Protein AF-A0A0J7NVR9-F1 (afdb_monomer_lite)

Secondary structure (DSSP, 8-state):
---------------SSSSSS-----PPPPPHHHHHHHHHHTTT-HHHHHHHHHHHHHHHHHTS-HHHHHHHHHHHHHHHT----PPPPP-------------------------------HHHHHHHHHHHHHHHHHHHHT-SSHHHHHHHHHHHHHHHHHHHHHT-HHHHHHHHHHHHHHHHHHHHHHHS--

Structure (mmCIF, N/CA/C/O backbone):
data_AF-A0A0J7NVR9-F1
#
_entry.id   AF-A0A0J7NVR9-F1
#
loop_
_atom_site.group_PDB
_atom_site.id
_atom_site.type_symbol
_atom_site.label_atom_id
_atom_site.label_alt_id
_atom_site.label_comp_id
_atom_site.label_asym_id
_atom_site.label_entity_id
_atom_site.label_seq_id
_atom_site.pdbx_PDB_ins_code
_atom_site.Cartn_x
_atom_site.Cartn_y
_atom_site.Cartn_z
_atom_site.occupancy
_atom_site.B_iso_or_equiv
_atom_site.auth_seq_id
_atom_site.auth_comp_id
_atom_site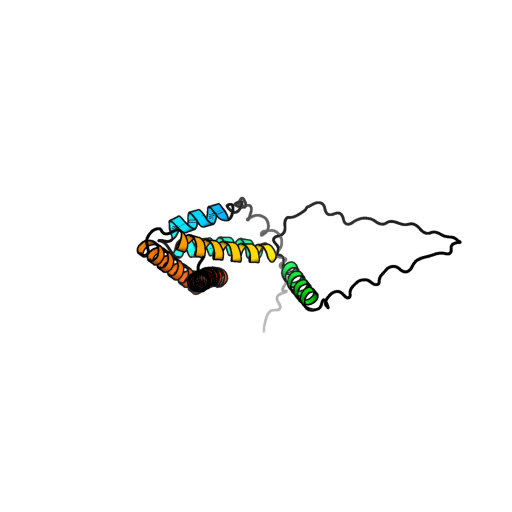.auth_asym_id
_atom_site.auth_atom_id
_atom_site.pdbx_PDB_model_num
ATOM 1 N N . MET A 1 1 ? 19.606 -58.917 -38.349 1.00 37.97 1 MET A N 1
ATOM 2 C CA . MET A 1 1 ? 20.200 -57.601 -38.011 1.00 37.97 1 MET A CA 1
ATOM 3 C C . MET A 1 1 ? 19.370 -56.503 -38.665 1.00 37.97 1 MET A C 1
ATOM 5 O O . MET A 1 1 ? 18.653 -56.785 -39.610 1.00 37.97 1 MET A O 1
ATOM 9 N N . LYS A 1 2 ? 19.382 -55.332 -38.028 1.00 40.28 2 LYS A N 1
ATOM 10 C CA . LYS A 1 2 ? 18.368 -54.266 -37.978 1.00 40.28 2 LYS A CA 1
ATOM 11 C C . LYS A 1 2 ? 18.001 -53.587 -39.319 1.00 40.28 2 LYS A C 1
ATOM 13 O O . LYS A 1 2 ? 18.816 -53.604 -40.235 1.00 40.28 2 LYS A O 1
ATOM 18 N N . PRO A 1 3 ? 16.810 -52.954 -39.390 1.00 42.56 3 PRO A N 1
ATOM 19 C CA . PRO A 1 3 ? 16.319 -52.211 -40.550 1.00 42.56 3 PRO A CA 1
ATOM 20 C C . PRO A 1 3 ? 16.920 -50.797 -40.623 1.00 42.56 3 PRO A C 1
ATOM 22 O O . PRO A 1 3 ? 17.144 -50.165 -39.590 1.00 42.56 3 PRO A O 1
ATOM 25 N N . SER A 1 4 ? 17.116 -50.273 -41.832 1.00 39.25 4 SER A N 1
ATOM 26 C CA . SER A 1 4 ? 17.457 -48.863 -42.068 1.00 39.25 4 SER A CA 1
ATOM 27 C C . SER A 1 4 ? 16.228 -48.148 -42.619 1.00 39.25 4 SER A C 1
ATOM 29 O O . SER A 1 4 ? 15.981 -48.132 -43.820 1.00 39.25 4 SER A O 1
ATOM 31 N N . ASN A 1 5 ? 15.425 -47.625 -41.695 1.00 37.19 5 ASN A N 1
ATOM 32 C CA . ASN A 1 5 ? 14.274 -46.779 -41.976 1.00 37.19 5 ASN A CA 1
ATOM 33 C C . ASN A 1 5 ? 14.773 -45.352 -42.264 1.00 37.19 5 ASN A C 1
ATOM 35 O O . ASN A 1 5 ? 15.622 -44.831 -41.538 1.00 37.19 5 ASN A O 1
ATOM 39 N N . VAL A 1 6 ? 14.281 -44.748 -43.343 1.00 44.75 6 VAL A N 1
ATOM 40 C CA . VAL A 1 6 ? 14.594 -43.375 -43.752 1.00 44.75 6 VAL A CA 1
ATOM 41 C C . VAL A 1 6 ? 13.832 -42.426 -42.828 1.00 44.75 6 VAL A C 1
ATOM 43 O O . VAL A 1 6 ? 12.621 -42.273 -42.949 1.00 44.75 6 VAL A O 1
ATOM 46 N N . THR A 1 7 ? 14.531 -41.800 -41.882 1.00 41.88 7 THR A N 1
ATOM 47 C CA . THR A 1 7 ? 13.944 -40.780 -41.004 1.00 41.88 7 THR A CA 1
ATOM 48 C C . THR A 1 7 ? 14.006 -39.415 -41.683 1.00 41.88 7 THR A C 1
ATOM 50 O O . THR A 1 7 ? 15.038 -38.742 -41.661 1.00 41.88 7 THR A O 1
ATOM 53 N N . SER A 1 8 ? 12.882 -38.991 -42.260 1.00 38.75 8 SER A N 1
ATOM 54 C CA . SER A 1 8 ? 12.606 -37.587 -42.571 1.00 38.75 8 SER A CA 1
ATOM 55 C C . SER A 1 8 ? 12.684 -36.760 -41.284 1.00 38.75 8 SER A C 1
ATOM 57 O O . SER A 1 8 ? 11.946 -37.007 -40.333 1.00 38.75 8 SER A O 1
ATOM 59 N N . ARG A 1 9 ? 13.595 -35.785 -41.229 1.00 40.00 9 ARG A N 1
ATOM 60 C CA . ARG A 1 9 ? 13.614 -34.763 -40.175 1.00 40.00 9 ARG A CA 1
ATOM 61 C C . ARG A 1 9 ? 12.565 -33.704 -40.513 1.00 40.00 9 ARG A C 1
ATOM 63 O O . ARG A 1 9 ? 12.849 -32.791 -41.281 1.00 40.00 9 ARG A O 1
ATOM 70 N N . GLU A 1 10 ? 11.369 -33.823 -39.944 1.00 40.44 10 GLU A N 1
ATOM 71 C CA . GLU A 1 10 ? 10.447 -32.688 -39.845 1.00 40.44 10 GLU A CA 1
ATOM 72 C C . GLU A 1 10 ? 11.019 -31.674 -38.848 1.00 40.44 10 GLU A C 1
ATOM 74 O O . GLU A 1 10 ? 11.131 -31.927 -37.647 1.00 40.44 10 GLU A O 1
ATOM 79 N N . LEU A 1 11 ? 11.425 -30.518 -39.371 1.00 38.00 11 LEU A N 1
ATOM 80 C CA . LEU A 1 11 ? 11.745 -29.335 -38.587 1.00 38.00 11 LEU A CA 1
ATOM 81 C C . LEU A 1 11 ? 10.431 -28.752 -38.055 1.00 38.00 11 LEU A C 1
ATOM 83 O O . LEU A 1 11 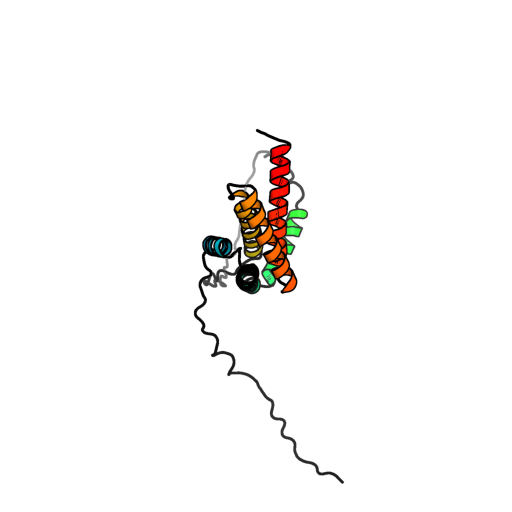? 9.703 -28.076 -38.779 1.00 38.00 11 LEU A O 1
ATOM 87 N N . TYR A 1 12 ? 10.125 -29.015 -36.785 1.00 28.03 12 TYR A N 1
ATOM 88 C CA . TYR A 1 12 ? 9.058 -28.311 -36.081 1.00 28.03 12 TYR A CA 1
ATOM 89 C C . TYR A 1 12 ? 9.421 -26.828 -35.959 1.00 28.03 12 TYR A C 1
ATOM 91 O O . TYR A 1 12 ? 10.342 -26.452 -35.236 1.00 28.03 12 TYR A O 1
ATOM 99 N N . HIS A 1 13 ? 8.666 -25.990 -36.663 1.00 38.75 13 HIS A N 1
ATOM 100 C CA . HIS A 1 13 ? 8.684 -24.539 -36.544 1.00 38.75 13 HIS A CA 1
ATOM 101 C C . HIS A 1 13 ? 7.458 -24.135 -35.705 1.00 38.75 13 HIS A C 1
ATOM 103 O O . HIS A 1 13 ? 6.341 -24.146 -36.226 1.00 38.75 13 HIS A O 1
ATOM 109 N N . PRO A 1 14 ? 7.584 -23.807 -34.407 1.00 34.75 14 PRO A N 1
ATOM 110 C CA . PRO A 1 14 ? 6.431 -23.383 -33.631 1.00 34.75 14 PRO A CA 1
ATOM 111 C C . PRO A 1 14 ? 6.246 -21.878 -33.829 1.00 34.75 14 PRO A C 1
ATOM 113 O O . PRO A 1 14 ? 6.792 -21.065 -33.093 1.00 34.75 14 PRO A O 1
ATOM 116 N N . SER A 1 15 ? 5.488 -21.480 -34.847 1.00 40.31 15 SER A N 1
ATOM 117 C CA . SER A 1 15 ? 4.975 -20.113 -34.917 1.00 40.31 15 SER A CA 1
ATOM 118 C C . SER A 1 15 ? 3.627 -20.096 -35.611 1.00 40.31 15 SER A C 1
ATOM 120 O O . SER A 1 15 ? 3.543 -20.398 -36.797 1.00 40.31 15 SER A O 1
ATOM 122 N N . SER A 1 16 ? 2.580 -19.789 -34.836 1.00 40.19 16 SER A N 1
ATOM 123 C CA . SER A 1 16 ? 1.457 -18.910 -35.231 1.00 40.19 16 SER A CA 1
ATOM 124 C C . SER A 1 16 ? 0.249 -18.988 -34.285 1.00 40.19 16 SER A C 1
ATOM 126 O O . SER A 1 16 ? -0.630 -18.146 -34.388 1.00 40.19 16 SER A O 1
ATOM 128 N N . LYS A 1 17 ? 0.180 -19.928 -33.328 1.00 36.28 17 LYS A N 1
ATOM 129 C CA . LYS A 1 17 ? -1.031 -20.089 -32.488 1.00 36.28 17 LYS A CA 1
ATOM 130 C C . LYS A 1 17 ? -1.039 -19.373 -31.128 1.00 36.28 17 LYS A C 1
ATOM 132 O O . LYS A 1 17 ? -2.076 -19.353 -30.484 1.00 36.28 17 LYS A O 1
ATOM 137 N N . PHE A 1 18 ? 0.059 -18.746 -30.700 1.00 35.62 18 PHE A N 1
ATOM 138 C CA . PHE A 1 18 ? 0.133 -18.088 -29.380 1.00 35.62 18 PHE A CA 1
ATOM 139 C C . PHE A 1 18 ? -0.159 -16.579 -29.382 1.00 35.62 18 PHE A C 1
ATOM 141 O O . PHE A 1 18 ? -0.086 -15.951 -28.334 1.00 35.62 18 PHE A O 1
ATOM 148 N N . LYS A 1 19 ? -0.489 -15.972 -30.530 1.00 38.59 19 LYS A N 1
ATOM 149 C CA . LYS A 1 19 ? -0.736 -14.518 -30.613 1.00 38.59 19 LYS A CA 1
ATOM 150 C C . LYS A 1 19 ? -2.208 -14.106 -30.510 1.00 38.59 19 LYS A C 1
ATOM 152 O O . LYS A 1 19 ? -2.487 -12.914 -30.523 1.00 38.59 19 LYS A O 1
ATOM 157 N N . GLU A 1 20 ? -3.141 -15.051 -30.396 1.00 38.41 20 GLU A N 1
ATOM 158 C CA . GLU A 1 20 ? -4.578 -14.758 -30.527 1.00 38.41 20 GLU A CA 1
ATOM 159 C C . GLU A 1 20 ? -5.421 -15.182 -29.316 1.00 38.41 20 GLU A C 1
ATOM 161 O O . GLU A 1 20 ? -6.586 -15.516 -29.466 1.00 38.41 20 GLU A O 1
ATOM 166 N N . LEU A 1 21 ? -4.870 -15.179 -28.100 1.00 42.75 21 LEU A N 1
ATOM 167 C CA . LEU A 1 21 ? -5.651 -15.443 -26.882 1.00 42.75 21 LEU A CA 1
ATOM 168 C C . LEU A 1 21 ? -5.124 -14.636 -25.686 1.00 42.75 21 LEU A C 1
ATOM 170 O O . LEU A 1 21 ? -4.796 -15.196 -24.657 1.00 42.75 21 LEU A O 1
ATOM 174 N N . GLU A 1 22 ? -5.042 -13.312 -25.809 1.00 46.34 22 GLU A N 1
ATOM 175 C CA . GLU A 1 22 ? -4.900 -12.425 -24.640 1.00 46.34 22 GLU A CA 1
ATOM 176 C C . GLU A 1 22 ? -5.374 -11.008 -25.002 1.00 46.34 22 GLU A C 1
ATOM 178 O O . GLU A 1 22 ? -4.621 -10.039 -25.003 1.00 46.34 22 GLU A O 1
ATOM 183 N N . LYS A 1 23 ? -6.647 -10.869 -25.388 1.00 42.56 23 LYS A N 1
ATOM 184 C CA . LYS A 1 23 ? -7.296 -9.553 -25.484 1.00 42.56 23 LYS A CA 1
ATOM 185 C C . LYS A 1 23 ? -8.321 -9.420 -24.364 1.00 42.56 23 LYS A C 1
ATOM 187 O O . LYS A 1 23 ? -9.513 -9.249 -24.601 1.00 42.56 23 LYS A O 1
ATOM 192 N N . ARG A 1 24 ? -7.846 -9.559 -23.123 1.00 34.16 24 ARG A N 1
ATOM 193 C CA . ARG A 1 24 ? -8.598 -9.117 -21.947 1.00 34.16 24 ARG A CA 1
ATOM 194 C C . ARG A 1 24 ? -8.545 -7.578 -21.952 1.00 34.16 24 ARG A C 1
ATOM 196 O O . ARG A 1 24 ? -7.465 -7.037 -22.198 1.00 34.16 24 ARG A O 1
ATOM 203 N N . PRO A 1 25 ? -9.663 -6.855 -21.757 1.00 38.50 25 PRO A N 1
ATOM 204 C CA . PRO A 1 25 ? -9.612 -5.413 -21.537 1.00 38.50 25 PRO A CA 1
ATOM 205 C C . PRO A 1 25 ? -8.613 -5.154 -20.414 1.00 38.50 25 PRO A C 1
ATOM 207 O O . PRO A 1 25 ? -8.772 -5.721 -19.337 1.00 38.50 25 PRO A O 1
ATOM 210 N N . GLN A 1 26 ? -7.560 -4.383 -20.692 1.00 37.75 26 GLN A N 1
ATOM 211 C CA . GLN A 1 26 ? -6.639 -3.911 -19.663 1.00 37.75 26 GLN A CA 1
ATOM 212 C C . GLN A 1 26 ? -7.493 -3.161 -18.637 1.00 37.75 26 GLN A C 1
ATOM 214 O O . GLN A 1 26 ? -8.084 -2.139 -19.006 1.00 37.75 26 GLN A O 1
ATOM 219 N N . PRO A 1 27 ? -7.641 -3.668 -17.398 1.00 40.66 27 PRO A N 1
ATOM 220 C CA . PRO A 1 27 ? -8.228 -2.874 -16.338 1.00 40.66 27 PRO A CA 1
ATOM 221 C C . PRO A 1 27 ? -7.335 -1.646 -16.244 1.00 40.66 27 PRO A C 1
ATOM 223 O O . PRO A 1 27 ? -6.131 -1.781 -16.031 1.00 40.66 27 PRO A O 1
ATOM 226 N N . GLN A 1 28 ? -7.887 -0.458 -16.487 1.00 40.97 28 GLN A N 1
ATOM 227 C CA . GLN A 1 28 ? -7.171 0.733 -16.066 1.00 40.97 28 GLN A CA 1
ATOM 228 C C . GLN A 1 28 ? -6.945 0.548 -14.567 1.00 40.97 28 GLN A C 1
ATOM 230 O O . GLN A 1 28 ? -7.931 0.289 -13.867 1.00 40.97 28 GLN A O 1
ATOM 235 N N . PRO A 1 29 ? -5.689 0.566 -14.091 1.00 48.59 29 PRO A N 1
ATOM 236 C CA . PRO A 1 29 ? -5.444 0.413 -12.674 1.00 48.59 29 PRO A CA 1
ATOM 237 C C . PRO A 1 29 ? -6.280 1.484 -11.964 1.00 48.59 29 PRO A C 1
ATOM 239 O O . PRO A 1 29 ? -6.302 2.632 -12.436 1.00 48.59 29 PRO A O 1
ATOM 242 N N . PRO A 1 30 ? -7.035 1.125 -10.909 1.00 48.28 30 PRO A N 1
ATOM 243 C CA . PRO A 1 30 ? -7.704 2.122 -10.088 1.00 48.28 30 PRO A CA 1
ATOM 244 C C . PRO A 1 30 ? -6.689 3.206 -9.730 1.00 48.28 30 PRO A C 1
ATOM 246 O O . PRO A 1 30 ? -5.493 2.926 -9.593 1.00 48.28 30 PRO A O 1
ATOM 249 N N . ARG A 1 31 ? -7.140 4.462 -9.630 1.00 62.59 31 ARG A N 1
ATOM 250 C CA . ARG A 1 31 ? -6.246 5.520 -9.144 1.00 62.59 31 ARG A CA 1
ATOM 251 C C . ARG A 1 31 ? -5.686 5.023 -7.816 1.00 62.59 31 ARG A C 1
ATOM 253 O O . ARG A 1 31 ? -6.462 4.584 -6.976 1.00 62.59 31 ARG A O 1
ATOM 260 N N . SER A 1 32 ? -4.373 5.060 -7.650 1.00 74.75 32 SER A N 1
ATOM 261 C CA . SER A 1 32 ? -3.679 4.424 -6.524 1.00 74.75 32 SER A CA 1
ATOM 262 C C . SER A 1 32 ? -4.269 4.793 -5.151 1.00 74.75 32 SER A C 1
ATOM 264 O O . SER A 1 32 ? -4.376 3.947 -4.269 1.00 74.75 32 SER A O 1
ATOM 266 N N . SER A 1 33 ? -4.791 6.015 -5.007 1.00 82.88 33 SER A N 1
ATOM 267 C CA . SER A 1 33 ? -5.554 6.456 -3.830 1.00 82.88 33 SER A CA 1
ATOM 268 C C . SER A 1 33 ? -6.851 5.667 -3.574 1.00 82.88 33 SER A C 1
ATOM 270 O O . SER A 1 33 ? -7.140 5.332 -2.432 1.00 82.88 33 SER A O 1
ATOM 272 N N . GLU A 1 34 ? -7.643 5.372 -4.607 1.00 90.00 34 GLU A N 1
ATOM 273 C CA . GLU A 1 34 ? -8.910 4.626 -4.493 1.00 90.00 34 GLU A CA 1
ATOM 274 C C . GLU A 1 34 ? -8.651 3.164 -4.105 1.00 90.00 34 GLU A C 1
ATOM 276 O O . GLU A 1 34 ? -9.322 2.616 -3.232 1.00 90.00 34 GLU A O 1
ATOM 281 N N . GLU A 1 35 ? -7.610 2.561 -4.687 1.00 94.38 35 GLU A N 1
ATOM 282 C CA . GLU A 1 35 ? -7.145 1.222 -4.318 1.00 94.38 35 GLU A CA 1
ATOM 283 C C . GLU A 1 35 ? -6.824 1.139 -2.817 1.00 94.38 35 GLU A C 1
ATOM 285 O O . GLU A 1 35 ? -7.308 0.245 -2.125 1.00 94.38 35 GLU A O 1
ATOM 290 N N . LEU A 1 36 ? -6.038 2.085 -2.295 1.00 95.19 36 LEU A N 1
ATOM 291 C CA . LEU A 1 36 ? -5.600 2.090 -0.896 1.00 95.19 36 LEU A CA 1
ATOM 292 C C . LEU A 1 36 ? -6.753 2.342 0.088 1.00 95.19 36 LEU A C 1
ATOM 294 O O . LEU A 1 36 ? -6.766 1.785 1.191 1.00 95.19 36 LEU A O 1
ATOM 298 N N . GLU A 1 37 ? -7.752 3.135 -0.303 1.00 94.81 37 GLU A N 1
ATOM 299 C CA . GLU A 1 37 ? -8.991 3.289 0.466 1.00 94.81 37 GLU A CA 1
ATOM 300 C C . GLU A 1 37 ? -9.786 1.980 0.536 1.00 94.81 37 GLU A C 1
ATOM 302 O O . GLU A 1 37 ? -10.309 1.621 1.596 1.00 94.81 37 GLU A O 1
ATOM 307 N N . ASP A 1 38 ? -9.860 1.237 -0.566 1.00 95.69 38 ASP A N 1
ATOM 308 C CA . ASP A 1 38 ? -10.518 -0.067 -0.597 1.00 95.69 38 ASP A CA 1
ATOM 309 C C . ASP A 1 38 ? -9.757 -1.118 0.216 1.00 95.69 38 ASP A C 1
ATOM 311 O O . ASP A 1 38 ? -10.375 -1.886 0.958 1.00 95.69 38 ASP A O 1
ATOM 315 N N . LEU A 1 39 ? -8.423 -1.109 0.167 1.00 96.75 39 LEU A N 1
ATOM 316 C CA . LEU A 1 39 ? -7.591 -1.964 1.015 1.00 96.75 39 LEU A CA 1
ATOM 317 C C . LEU A 1 39 ? -7.792 -1.659 2.501 1.00 96.75 39 LEU A C 1
ATOM 319 O O . LEU A 1 39 ? -7.849 -2.587 3.309 1.00 96.75 39 LEU A O 1
ATOM 323 N N . HIS A 1 40 ? -7.975 -0.387 2.869 1.00 96.56 40 HIS A N 1
ATOM 324 C CA . HIS A 1 40 ? -8.241 -0.003 4.256 1.00 96.56 40 HIS A CA 1
ATOM 325 C C . HIS A 1 40 ? -9.528 -0.651 4.793 1.00 96.56 40 HIS A C 1
ATOM 327 O O . HIS A 1 40 ? -9.548 -1.174 5.907 1.00 96.56 40 HIS A O 1
ATOM 333 N N . LYS A 1 41 ? -10.586 -0.701 3.973 1.00 96.12 41 LYS A N 1
ATOM 334 C CA . LYS A 1 41 ? -11.865 -1.355 4.323 1.00 96.12 41 LYS A CA 1
ATOM 335 C C . LYS A 1 41 ? -11.715 -2.871 4.507 1.00 96.12 41 LYS A C 1
ATOM 337 O O . LYS A 1 41 ? -12.521 -3.491 5.198 1.00 96.12 41 LYS A O 1
ATOM 342 N N . LEU A 1 42 ? -10.689 -3.466 3.899 1.00 97.12 42 LEU A N 1
ATOM 343 C CA . LEU A 1 42 ? -10.426 -4.904 3.895 1.00 97.12 42 LEU A CA 1
ATOM 344 C C . LEU A 1 42 ? -9.380 -5.345 4.925 1.00 97.12 42 LEU A C 1
ATOM 346 O O . LEU A 1 42 ? -9.083 -6.532 4.985 1.00 97.12 42 LEU A O 1
ATOM 350 N N . LEU A 1 43 ? -8.858 -4.455 5.779 1.00 96.25 43 LEU A N 1
ATOM 351 C CA . LEU A 1 43 ? -7.796 -4.787 6.746 1.00 96.25 43 LEU A CA 1
ATOM 352 C C . LEU A 1 43 ? -8.126 -5.967 7.678 1.00 96.25 43 LEU A C 1
ATOM 354 O O . LEU A 1 43 ? -7.221 -6.638 8.174 1.00 96.25 43 LEU A O 1
ATOM 358 N N . HIS A 1 44 ? -9.407 -6.268 7.892 1.00 94.81 44 HIS A N 1
ATOM 359 C CA . HIS A 1 44 ? -9.829 -7.445 8.652 1.00 94.81 44 HIS A CA 1
ATOM 360 C C . HIS A 1 44 ? -9.544 -8.788 7.945 1.00 94.81 44 HIS A C 1
ATOM 362 O O . HIS A 1 44 ? -9.531 -9.819 8.620 1.00 94.81 44 HIS A O 1
ATOM 368 N N . PHE A 1 45 ? -9.265 -8.771 6.637 1.00 97.81 45 PHE A N 1
ATOM 369 C CA . PHE A 1 45 ? -8.935 -9.911 5.776 1.00 97.81 45 PHE A CA 1
ATOM 370 C C . PHE A 1 45 ? -7.505 -9.765 5.224 1.00 97.81 45 PHE A C 1
ATOM 372 O O . PHE A 1 45 ? -7.316 -9.323 4.087 1.00 97.81 45 PHE A O 1
ATOM 379 N N . PRO A 1 46 ? -6.473 -10.093 6.022 1.00 96.12 46 PRO A N 1
ATOM 380 C CA . PRO A 1 46 ? -5.090 -9.809 5.655 1.00 96.12 46 PRO A CA 1
ATOM 381 C C . PRO A 1 46 ? -4.641 -10.516 4.370 1.00 96.12 46 PRO A C 1
ATOM 383 O O . PRO A 1 46 ? -3.830 -9.963 3.629 1.00 96.12 46 PRO A O 1
ATOM 386 N N . GLU A 1 47 ? -5.193 -11.693 4.074 1.00 97.94 47 GLU A N 1
ATOM 387 C CA . GLU A 1 47 ? -4.911 -12.448 2.854 1.00 97.94 47 GLU A CA 1
ATOM 388 C C . GLU A 1 47 ? -5.399 -11.729 1.591 1.00 97.94 47 GLU A C 1
ATOM 390 O O . GLU A 1 47 ? -4.676 -11.687 0.599 1.00 97.94 47 GLU A O 1
ATOM 395 N N . GLU A 1 48 ? -6.586 -11.117 1.634 1.00 98.06 48 GLU A N 1
ATOM 396 C CA . GLU A 1 48 ? -7.142 -10.369 0.498 1.00 98.06 48 GLU A CA 1
ATOM 397 C C . GLU A 1 48 ? -6.357 -9.074 0.255 1.00 98.06 48 GLU A C 1
ATOM 399 O O . GLU A 1 48 ? -6.039 -8.741 -0.886 1.00 98.06 48 GLU A O 1
ATOM 404 N N . VAL A 1 49 ? -5.986 -8.363 1.326 1.00 98.19 49 VAL A N 1
ATOM 405 C CA . VAL A 1 49 ? -5.164 -7.147 1.215 1.00 98.19 49 VAL A CA 1
ATOM 406 C C . VAL A 1 49 ? -3.794 -7.480 0.620 1.00 98.19 49 VAL A C 1
ATOM 408 O O . VAL A 1 49 ? -3.356 -6.817 -0.319 1.00 98.19 49 VAL A O 1
ATOM 411 N N . ALA A 1 50 ? -3.140 -8.535 1.117 1.00 98.12 50 ALA A N 1
ATOM 412 C CA . ALA A 1 50 ? -1.853 -8.992 0.598 1.00 98.12 50 ALA A CA 1
ATOM 413 C C . ALA A 1 50 ? -1.940 -9.416 -0.877 1.00 98.12 50 ALA A C 1
ATOM 415 O O . ALA A 1 50 ? -1.049 -9.096 -1.668 1.00 98.12 50 ALA A O 1
ATOM 416 N N . LEU A 1 51 ? -3.016 -10.109 -1.262 1.00 97.56 51 LEU A N 1
ATOM 417 C CA . LEU A 1 51 ? -3.246 -10.532 -2.641 1.00 97.56 51 LEU A CA 1
ATOM 418 C C . LEU A 1 51 ? -3.362 -9.331 -3.586 1.00 97.56 51 LEU A C 1
ATOM 420 O O . LEU A 1 51 ? -2.705 -9.315 -4.625 1.00 97.56 51 LEU A O 1
ATOM 424 N N . ARG A 1 52 ? -4.143 -8.312 -3.218 1.00 97.38 52 ARG A N 1
ATOM 425 C CA . ARG A 1 52 ? -4.333 -7.123 -4.061 1.00 97.38 52 ARG A CA 1
ATOM 426 C C . ARG A 1 52 ? -3.091 -6.253 -4.171 1.00 97.38 52 ARG A C 1
ATOM 428 O O . ARG A 1 52 ? -2.763 -5.842 -5.279 1.00 97.38 52 ARG A O 1
ATOM 435 N N . LEU A 1 53 ? -2.368 -6.042 -3.068 1.00 96.94 53 LEU A N 1
ATOM 436 C CA . LEU A 1 53 ? -1.060 -5.379 -3.119 1.00 96.94 53 LEU A CA 1
ATOM 437 C C . LEU A 1 53 ? -0.121 -6.114 -4.083 1.00 96.94 53 LEU A C 1
ATOM 439 O O . LEU A 1 53 ? 0.495 -5.493 -4.947 1.00 96.94 53 LEU A O 1
ATOM 443 N N . THR A 1 54 ? -0.101 -7.449 -4.009 1.00 96.00 54 THR A N 1
ATOM 444 C CA . THR A 1 54 ? 0.697 -8.292 -4.908 1.00 96.00 54 THR A CA 1
ATOM 445 C C . THR A 1 54 ? 0.283 -8.156 -6.365 1.00 96.00 54 THR A C 1
ATOM 447 O O . THR A 1 54 ? 1.154 -8.054 -7.224 1.00 96.00 54 THR A O 1
ATOM 450 N N . GLU A 1 55 ? -1.014 -8.138 -6.672 1.00 95.00 55 GLU A N 1
ATOM 451 C CA . GLU A 1 55 ? -1.482 -7.961 -8.048 1.00 95.00 55 GLU A CA 1
ATOM 452 C C . GLU A 1 55 ? -1.061 -6.596 -8.608 1.00 95.00 55 GLU A C 1
ATOM 454 O O . GLU A 1 55 ? -0.467 -6.535 -9.686 1.00 95.00 55 GLU A O 1
ATOM 459 N N . SER A 1 56 ? -1.275 -5.516 -7.855 1.00 93.19 56 SER A N 1
ATOM 460 C CA . SER A 1 56 ? -0.889 -4.163 -8.265 1.00 93.19 56 SER A CA 1
ATOM 461 C C . SER A 1 56 ? 0.624 -4.022 -8.461 1.00 93.19 56 SER A C 1
ATOM 463 O O . SER A 1 56 ? 1.077 -3.517 -9.490 1.00 93.19 56 SER A O 1
ATOM 465 N N . GLU A 1 57 ? 1.426 -4.508 -7.513 1.00 93.00 57 GLU A N 1
ATOM 466 C CA . GLU A 1 57 ? 2.890 -4.447 -7.591 1.00 93.00 57 GLU A CA 1
ATOM 467 C C . GLU A 1 57 ? 3.447 -5.308 -8.718 1.00 93.00 57 GLU A C 1
ATOM 469 O O . GLU A 1 57 ? 4.359 -4.880 -9.426 1.00 93.00 57 GLU A O 1
ATOM 474 N N . TYR A 1 58 ? 2.865 -6.487 -8.938 1.00 94.00 58 TYR A N 1
ATOM 475 C CA . TYR A 1 58 ? 3.213 -7.331 -10.071 1.00 94.00 58 TYR A CA 1
ATOM 476 C C . TYR A 1 58 ? 2.971 -6.584 -11.386 1.00 94.00 58 TYR A C 1
ATOM 478 O O . TYR A 1 58 ? 3.866 -6.515 -12.229 1.00 94.00 58 TYR A O 1
ATOM 486 N N . GLN A 1 59 ? 1.803 -5.957 -11.559 1.00 92.31 59 GLN A N 1
ATOM 487 C CA . GLN A 1 59 ? 1.517 -5.190 -12.774 1.00 92.31 59 GLN A CA 1
ATOM 488 C C . GLN A 1 59 ? 2.498 -4.032 -12.967 1.00 92.31 59 GLN A C 1
ATOM 490 O O . GLN A 1 59 ? 2.963 -3.817 -14.087 1.00 92.31 59 GLN A O 1
ATOM 495 N N . LEU A 1 60 ? 2.833 -3.295 -11.906 1.00 91.88 60 LEU A N 1
ATOM 496 C CA . LEU A 1 60 ? 3.773 -2.178 -11.990 1.00 91.88 60 LEU A CA 1
ATOM 497 C C . LEU A 1 60 ? 5.188 -2.648 -12.335 1.00 91.88 60 LEU A C 1
ATOM 499 O O . LEU A 1 60 ? 5.815 -2.085 -13.231 1.00 91.88 60 LEU A O 1
ATOM 503 N N . PHE A 1 61 ? 5.674 -3.700 -11.675 1.00 92.31 61 PHE A N 1
ATOM 504 C CA . PHE A 1 61 ? 7.023 -4.223 -11.877 1.00 92.31 61 PHE A CA 1
ATOM 505 C C . PHE A 1 61 ? 7.254 -4.673 -13.325 1.00 92.31 61 PHE A C 1
ATOM 507 O O . PHE A 1 61 ? 8.260 -4.313 -13.934 1.00 92.31 61 PHE A O 1
ATOM 514 N N . TYR A 1 62 ? 6.299 -5.397 -13.916 1.00 92.00 62 TYR A N 1
ATOM 515 C CA . TYR A 1 62 ? 6.422 -5.893 -15.293 1.00 92.00 62 TYR A CA 1
ATOM 516 C C . TYR A 1 62 ? 6.225 -4.815 -16.367 1.00 92.00 62 TYR A C 1
ATOM 518 O O . TYR A 1 62 ? 6.561 -5.044 -17.530 1.00 92.00 62 TYR A O 1
ATOM 526 N N . GLN A 1 63 ? 5.713 -3.639 -15.997 1.00 91.94 63 GLN A N 1
ATOM 527 C CA . GLN A 1 63 ? 5.599 -2.499 -16.906 1.00 91.94 63 GLN A CA 1
ATOM 528 C C . GLN A 1 63 ? 6.894 -1.689 -17.028 1.00 91.94 63 GLN A C 1
ATOM 530 O O . GLN A 1 63 ? 6.975 -0.848 -17.923 1.00 91.94 63 GLN A O 1
ATOM 535 N N . VAL A 1 64 ? 7.899 -1.922 -16.174 1.00 92.75 64 VAL A N 1
ATOM 536 C CA . VAL A 1 64 ? 9.184 -1.210 -16.224 1.00 92.75 64 VAL A CA 1
ATOM 537 C C . VAL A 1 64 ? 10.178 -1.961 -17.121 1.00 92.75 64 VAL A C 1
ATOM 539 O O . VAL A 1 64 ? 10.604 -3.069 -16.782 1.00 92.75 64 VAL A O 1
ATOM 542 N N . PRO A 1 65 ? 10.616 -1.384 -18.257 1.00 92.31 65 PRO A N 1
ATOM 543 C CA . PRO A 1 65 ? 11.612 -2.024 -19.108 1.00 92.31 65 PRO A CA 1
ATOM 544 C C . PRO A 1 65 ? 12.966 -2.214 -18.393 1.00 92.31 65 PRO A C 1
ATOM 546 O O . PRO A 1 65 ? 13.429 -1.302 -17.705 1.00 92.31 65 PRO A O 1
ATOM 549 N N . PRO A 1 66 ? 13.699 -3.323 -18.624 1.00 92.69 66 PRO A N 1
ATOM 550 C CA . PRO A 1 66 ? 14.981 -3.587 -17.958 1.00 92.69 66 PRO A CA 1
ATOM 551 C C . PRO A 1 66 ? 16.037 -2.477 -18.101 1.00 92.69 66 PRO A C 1
ATOM 553 O O . PRO A 1 66 ? 16.837 -2.249 -17.194 1.00 92.69 66 PRO A O 1
ATOM 556 N N . HIS A 1 67 ? 16.042 -1.753 -19.226 1.00 91.06 67 HIS A N 1
ATOM 557 C CA . HIS A 1 67 ? 16.982 -0.650 -19.453 1.00 91.06 67 HIS A CA 1
ATOM 558 C C . HIS A 1 67 ? 16.740 0.556 -18.531 1.00 91.06 67 HIS A C 1
ATOM 560 O O . HIS A 1 67 ? 17.667 1.337 -18.309 1.00 91.06 67 HIS A O 1
ATOM 566 N N . GLU A 1 68 ? 15.530 0.717 -17.980 1.00 93.81 68 GLU A N 1
ATOM 567 C CA . GLU A 1 68 ? 15.226 1.763 -16.997 1.00 93.81 68 GLU A CA 1
ATOM 568 C C . GLU A 1 68 ? 16.065 1.586 -15.731 1.00 93.81 68 GLU A C 1
ATOM 570 O O . GLU A 1 68 ? 16.636 2.555 -15.236 1.00 93.81 68 GLU A O 1
ATOM 575 N N . TYR A 1 69 ? 16.222 0.347 -15.256 1.00 92.56 69 TYR A N 1
ATOM 576 C CA . TYR A 1 69 ? 17.029 0.037 -14.074 1.00 92.56 69 TYR A CA 1
ATOM 577 C C . TYR A 1 69 ? 18.504 0.382 -14.280 1.00 92.56 69 TYR A C 1
ATOM 579 O O . TYR A 1 69 ? 19.117 1.016 -13.424 1.00 92.56 69 TYR A O 1
ATOM 587 N N . LEU A 1 70 ? 19.066 0.037 -15.444 1.00 92.38 70 LEU A N 1
ATOM 588 C CA . LEU A 1 70 ? 20.450 0.387 -15.778 1.00 92.38 70 LEU A CA 1
ATOM 589 C C . LEU A 1 70 ? 20.650 1.902 -15.848 1.00 92.38 70 LEU A C 1
ATOM 591 O O . LEU A 1 70 ? 21.644 2.416 -15.334 1.00 92.38 70 LEU A O 1
ATOM 595 N N . ARG A 1 71 ? 19.700 2.626 -16.455 1.00 89.62 71 ARG A N 1
ATOM 596 C CA . ARG A 1 71 ? 19.767 4.088 -16.534 1.00 89.62 71 ARG A CA 1
ATOM 597 C C . ARG A 1 71 ? 19.688 4.723 -15.150 1.00 89.62 71 ARG A C 1
ATOM 599 O O . ARG A 1 71 ? 20.465 5.631 -14.874 1.00 89.62 71 ARG A O 1
ATOM 606 N N . HIS A 1 72 ? 18.793 4.232 -14.297 1.00 89.19 72 HIS A N 1
ATOM 607 C CA . HIS A 1 72 ? 18.624 4.729 -12.936 1.00 89.19 72 HIS A CA 1
ATOM 608 C C . HIS A 1 72 ? 19.908 4.553 -12.108 1.00 89.19 72 HIS A C 1
ATOM 610 O O . HIS A 1 72 ? 20.393 5.514 -11.516 1.00 89.19 72 HIS A O 1
ATOM 616 N N . VAL A 1 73 ? 20.538 3.372 -12.167 1.00 90.25 73 VAL A N 1
ATOM 617 C CA . VAL A 1 73 ? 21.825 3.114 -11.493 1.00 90.25 73 VAL A CA 1
ATOM 618 C C . VAL A 1 73 ? 22.943 4.008 -12.040 1.00 90.25 73 VAL A C 1
ATOM 620 O O . VAL A 1 73 ? 23.728 4.559 -11.269 1.00 90.25 73 VAL A O 1
ATOM 623 N N . ALA A 1 74 ? 23.029 4.178 -13.363 1.00 88.25 74 ALA A N 1
ATOM 624 C CA . ALA A 1 74 ? 24.049 5.031 -13.971 1.00 88.25 74 ALA A CA 1
ATOM 625 C C . ALA A 1 74 ? 23.893 6.503 -13.552 1.00 88.25 74 ALA A C 1
ATOM 627 O O . ALA A 1 74 ? 24.884 7.172 -13.260 1.00 88.25 74 ALA A O 1
ATOM 628 N N . GLN A 1 75 ? 22.656 7.002 -13.481 1.00 85.44 75 GLN A N 1
ATOM 629 C CA . GLN A 1 75 ? 22.365 8.358 -13.016 1.00 85.44 75 GLN A CA 1
ATOM 630 C C . GLN A 1 75 ? 22.795 8.557 -11.558 1.00 85.44 75 GLN A C 1
ATOM 632 O O . GLN A 1 75 ? 23.488 9.534 -11.275 1.00 85.44 75 GLN A O 1
ATOM 637 N N . ASP A 1 76 ? 22.482 7.615 -10.668 1.00 77.88 76 ASP A N 1
ATOM 638 C CA . ASP A 1 76 ? 22.831 7.708 -9.243 1.00 77.88 76 ASP A CA 1
ATOM 639 C C . ASP A 1 76 ? 24.356 7.699 -8.992 1.00 77.88 76 ASP A C 1
ATOM 641 O O . ASP A 1 76 ? 24.891 8.388 -8.125 1.00 77.88 76 ASP A O 1
ATOM 645 N N . GLN A 1 77 ? 25.123 7.002 -9.834 1.00 73.56 77 GLN A N 1
ATOM 646 C CA . GLN A 1 77 ? 26.588 7.061 -9.769 1.00 73.56 77 GLN A CA 1
ATOM 647 C C . GLN A 1 77 ? 27.144 8.412 -10.234 1.00 73.56 77 GLN A C 1
ATOM 649 O O . GLN A 1 77 ? 28.127 8.910 -9.680 1.00 73.56 77 GLN A O 1
ATOM 654 N N . THR A 1 78 ? 26.523 9.032 -11.240 1.00 70.62 78 THR A N 1
ATOM 655 C CA . THR A 1 78 ? 26.952 10.354 -11.721 1.00 70.62 78 THR A CA 1
ATOM 656 C C . THR A 1 78 ? 26.597 11.485 -10.756 1.00 70.62 78 THR A C 1
ATOM 658 O O . THR A 1 78 ? 27.361 12.448 -10.653 1.00 70.62 78 THR A O 1
ATOM 661 N N . THR A 1 79 ? 25.488 11.381 -10.014 1.00 65.94 79 THR A N 1
ATOM 662 C CA . THR A 1 79 ? 25.121 12.356 -8.973 1.00 65.94 79 THR A CA 1
ATOM 663 C C . THR A 1 79 ? 26.098 12.299 -7.800 1.00 65.94 79 THR A C 1
ATOM 665 O O . THR A 1 79 ? 26.522 13.353 -7.325 1.00 65.94 79 THR A O 1
ATOM 668 N N . LEU A 1 80 ? 26.543 11.102 -7.402 1.00 61.00 80 LEU A N 1
ATOM 669 C CA . LEU A 1 80 ? 27.560 10.909 -6.361 1.00 61.00 80 LEU A CA 1
ATOM 670 C C . LEU A 1 80 ? 28.965 11.377 -6.775 1.00 61.00 80 LEU A C 1
ATOM 672 O O . LEU A 1 80 ? 29.757 11.772 -5.921 1.00 61.00 80 LEU A O 1
ATOM 676 N N . GLN A 1 81 ? 29.291 11.358 -8.071 1.00 57.16 81 GLN A N 1
ATOM 677 C CA . GLN A 1 81 ? 30.608 11.765 -8.580 1.00 57.16 81 GLN A CA 1
ATOM 678 C C . GLN A 1 81 ? 30.714 13.248 -8.963 1.00 57.16 81 GLN A C 1
ATOM 680 O O . GLN A 1 81 ? 31.802 13.692 -9.333 1.00 57.16 81 GLN A O 1
ATOM 685 N N . LYS A 1 82 ? 29.638 14.043 -8.873 1.00 45.66 82 LYS A N 1
ATOM 686 C CA . LYS A 1 82 ? 29.697 15.482 -9.164 1.00 45.66 82 LYS A CA 1
ATOM 687 C C . LYS A 1 82 ? 30.476 16.210 -8.052 1.00 45.66 82 LYS A C 1
ATOM 689 O O . LYS A 1 82 ? 29.965 16.320 -6.938 1.00 45.66 82 LYS A O 1
ATOM 694 N N . PRO A 1 83 ? 31.676 16.768 -8.317 1.00 52.16 83 PRO A N 1
ATOM 695 C CA . PRO A 1 83 ? 32.367 17.602 -7.337 1.00 52.16 83 PRO A CA 1
ATOM 696 C C . PRO A 1 83 ? 31.527 18.861 -7.062 1.00 52.16 83 PRO A C 1
ATOM 698 O O . PRO A 1 83 ? 30.835 19.325 -7.979 1.00 52.16 83 PRO A O 1
ATOM 701 N N . PRO A 1 84 ? 31.581 19.456 -5.852 1.00 50.41 84 PRO A N 1
ATOM 702 C CA . PRO A 1 84 ? 30.884 20.708 -5.582 1.00 50.41 84 PRO A CA 1
ATOM 703 C C . PRO A 1 84 ? 31.300 21.744 -6.627 1.00 50.41 84 PRO A C 1
ATOM 705 O O . PRO A 1 84 ? 32.488 21.907 -6.920 1.00 50.41 84 PRO A O 1
ATOM 708 N N . ALA A 1 85 ? 30.301 22.388 -7.236 1.00 52.31 85 ALA A N 1
ATOM 709 C CA . ALA A 1 85 ? 30.495 23.353 -8.305 1.00 52.31 85 ALA A CA 1
ATOM 710 C C . ALA A 1 85 ? 31.546 24.389 -7.885 1.00 52.31 85 ALA A C 1
ATOM 712 O O . ALA A 1 85 ? 31.335 25.173 -6.960 1.00 52.31 85 ALA A O 1
ATOM 713 N N . ARG A 1 86 ? 32.693 24.383 -8.571 1.00 55.75 86 ARG A N 1
ATOM 714 C CA . ARG A 1 86 ? 33.660 25.478 -8.504 1.00 55.75 86 ARG A CA 1
ATOM 715 C C . ARG A 1 86 ? 32.903 26.767 -8.864 1.00 55.75 86 ARG A C 1
ATOM 717 O O . ARG A 1 86 ? 32.198 26.756 -9.876 1.00 55.75 86 ARG A O 1
ATOM 724 N N . PRO A 1 87 ? 33.009 27.851 -8.075 1.00 54.25 87 PRO A N 1
ATOM 725 C CA . PRO A 1 87 ? 32.316 29.090 -8.398 1.00 54.25 87 PRO A CA 1
ATOM 726 C C . PRO A 1 87 ? 32.785 29.609 -9.769 1.00 54.25 87 PRO A C 1
ATOM 728 O O . PRO A 1 87 ? 33.956 29.417 -10.124 1.00 54.25 87 PRO A O 1
ATOM 731 N N . PRO A 1 88 ? 31.891 30.226 -10.561 1.00 60.59 88 PRO A N 1
ATOM 732 C CA . PRO A 1 88 ? 32.244 30.737 -11.879 1.00 60.59 88 PRO A CA 1
ATOM 733 C C . PRO A 1 88 ? 33.329 31.818 -11.749 1.00 60.59 88 PRO A C 1
ATOM 735 O O . PRO A 1 88 ? 33.266 32.630 -10.822 1.00 60.59 88 PRO A O 1
ATOM 738 N N . PRO A 1 89 ? 34.326 31.868 -12.650 1.00 51.16 89 PRO A N 1
ATOM 739 C CA . PRO A 1 89 ? 35.268 32.976 -12.665 1.00 51.16 89 PRO A CA 1
ATOM 740 C C . PRO A 1 89 ? 34.542 34.269 -13.068 1.00 51.16 89 PRO A C 1
ATOM 742 O O . PRO A 1 89 ? 33.788 34.300 -14.041 1.00 51.16 89 PRO A O 1
ATOM 745 N N . SER A 1 90 ? 34.765 35.331 -12.293 1.00 48.97 90 SER A N 1
ATOM 746 C CA . SER A 1 90 ? 34.232 36.679 -12.516 1.00 48.97 90 SER A CA 1
ATO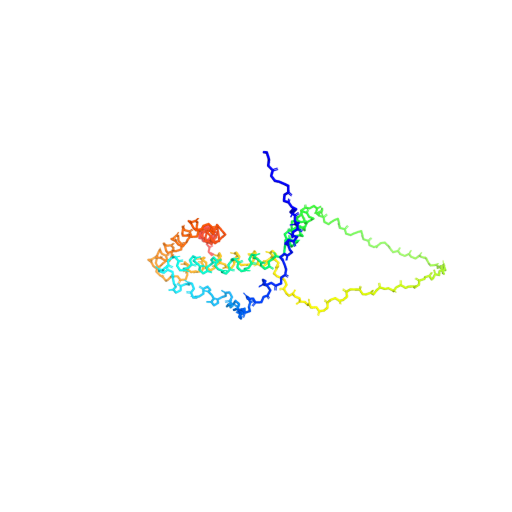M 747 C C . SER A 1 90 ? 34.606 37.245 -13.899 1.00 48.97 90 SER A C 1
ATOM 749 O O . SER A 1 90 ? 35.665 36.910 -14.435 1.00 48.97 90 SER A O 1
ATOM 751 N N . PRO A 1 91 ? 33.785 38.146 -14.476 1.00 56.00 91 PRO A N 1
ATOM 752 C CA . PRO A 1 91 ? 33.984 38.644 -15.830 1.00 56.00 91 PRO A CA 1
ATOM 753 C C . PRO A 1 91 ? 35.019 39.776 -15.854 1.00 56.00 91 PRO A C 1
ATOM 755 O O . PRO A 1 91 ? 34.758 40.885 -15.386 1.00 56.00 91 PRO A O 1
ATOM 758 N N . SER A 1 92 ? 36.181 39.520 -16.452 1.00 42.12 92 SER A N 1
ATOM 759 C CA . SER A 1 92 ? 37.124 40.576 -16.837 1.00 42.12 92 SER A CA 1
ATOM 760 C C . SER A 1 92 ? 36.800 41.077 -18.243 1.00 42.12 92 SER A C 1
ATOM 762 O O . SER A 1 92 ? 36.616 40.308 -19.184 1.00 42.12 92 SER A O 1
ATOM 764 N N . ARG A 1 93 ? 36.683 42.399 -18.347 1.00 43.53 93 ARG A N 1
ATOM 765 C CA . ARG A 1 93 ? 36.227 43.160 -19.509 1.00 43.53 93 ARG A CA 1
ATOM 766 C C . ARG A 1 93 ? 37.267 43.246 -20.639 1.00 43.53 93 ARG A C 1
ATOM 768 O O . ARG A 1 93 ? 38.434 43.512 -20.385 1.00 43.53 93 ARG A O 1
ATOM 775 N N . SER A 1 94 ? 36.719 43.228 -21.858 1.00 40.62 94 SER A N 1
ATOM 776 C CA . SER A 1 94 ? 37.027 44.086 -23.020 1.00 40.62 94 SER A CA 1
ATOM 777 C C . SER A 1 94 ? 38.072 43.693 -24.088 1.00 40.62 94 SER A C 1
ATOM 779 O O . SER A 1 94 ? 39.272 43.835 -23.908 1.00 40.62 94 SER A O 1
ATOM 781 N N . CYS A 1 95 ? 37.490 43.423 -25.273 1.00 33.31 95 CYS A N 1
ATOM 782 C CA . CYS A 1 95 ? 37.737 44.007 -26.608 1.00 33.31 95 CYS A CA 1
ATOM 783 C C . CYS A 1 95 ? 38.945 43.552 -27.452 1.00 33.31 95 CYS A C 1
ATOM 785 O O . CYS A 1 95 ? 40.067 43.970 -27.189 1.00 33.31 95 CYS A O 1
ATOM 787 N N . SER A 1 96 ? 38.666 42.862 -28.576 1.00 32.62 96 SER A N 1
ATOM 788 C CA . SER A 1 96 ? 39.011 43.253 -29.970 1.00 32.62 96 SER A CA 1
ATOM 789 C C . SER A 1 96 ? 38.489 42.217 -30.999 1.00 32.62 96 SER A C 1
ATOM 791 O O . SER A 1 96 ? 38.684 41.021 -30.823 1.00 32.62 96 SER A O 1
ATOM 793 N N . ASN A 1 97 ? 37.842 42.695 -32.071 1.00 37.41 97 ASN A N 1
ATOM 794 C CA . ASN A 1 97 ? 37.370 41.978 -33.286 1.00 37.41 97 ASN A CA 1
ATOM 795 C C . ASN A 1 97 ? 38.311 42.312 -34.488 1.00 37.41 97 ASN A C 1
ATOM 797 O O . ASN A 1 97 ? 39.161 43.183 -34.283 1.00 37.41 97 ASN A O 1
ATOM 801 N N . PRO A 1 98 ? 38.117 41.857 -35.765 1.00 59.84 98 PRO A N 1
ATOM 802 C CA . PRO A 1 98 ? 37.307 40.759 -36.361 1.00 59.84 98 PRO A CA 1
ATOM 803 C C . PRO A 1 98 ? 38.060 39.902 -37.441 1.00 59.84 98 PRO A C 1
ATOM 805 O O . PRO A 1 98 ? 39.227 40.150 -37.742 1.00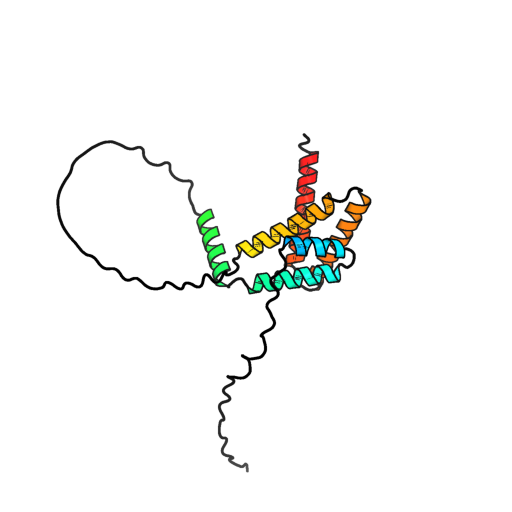 59.84 98 PRO A O 1
ATOM 808 N N . SER A 1 99 ? 37.288 39.045 -38.150 1.00 34.25 99 SER A N 1
ATOM 809 C CA . SER A 1 99 ? 37.448 38.492 -39.537 1.00 34.25 99 SER A CA 1
ATOM 810 C C . SER A 1 99 ? 37.997 37.044 -39.611 1.00 34.25 99 SER A C 1
ATOM 812 O O . SER A 1 99 ? 38.929 36.731 -38.889 1.00 34.25 99 SER A O 1
ATOM 814 N N . THR A 1 100 ? 37.536 36.075 -40.430 1.00 33.03 100 THR A N 1
ATOM 815 C CA . THR A 1 100 ? 36.613 36.007 -41.595 1.00 33.03 100 THR A CA 1
ATOM 816 C C . THR A 1 100 ? 36.318 34.513 -41.925 1.00 33.03 100 THR A C 1
ATOM 818 O O . THR A 1 100 ? 37.263 33.746 -41.811 1.00 33.03 100 THR A O 1
ATOM 821 N N . ILE A 1 101 ? 35.107 34.166 -42.439 1.00 32.25 101 ILE A N 1
ATOM 822 C CA . ILE A 1 101 ? 34.773 33.101 -43.459 1.00 32.25 101 ILE A CA 1
ATOM 823 C C . ILE A 1 101 ? 35.087 31.613 -43.076 1.00 32.25 101 ILE A C 1
ATOM 825 O O . ILE A 1 101 ? 36.159 31.349 -42.569 1.00 32.25 101 ILE A O 1
ATOM 829 N N . ASN A 1 102 ? 34.297 30.535 -43.273 1.00 38.69 102 ASN A N 1
ATOM 830 C CA . ASN A 1 102 ? 33.151 30.130 -44.115 1.00 38.69 102 ASN A CA 1
ATOM 831 C C . ASN A 1 102 ? 32.539 28.761 -43.668 1.00 38.69 102 ASN A C 1
ATOM 833 O O . ASN A 1 102 ? 33.240 27.877 -43.195 1.00 38.69 102 ASN A O 1
ATOM 837 N N . SER A 1 103 ? 31.231 28.612 -43.931 1.00 37.38 103 SER A N 1
ATOM 838 C CA . SER A 1 103 ? 30.438 27.456 -44.425 1.00 37.38 103 SER A CA 1
ATOM 839 C C . SER A 1 103 ? 30.721 25.994 -44.015 1.00 37.38 103 SER A C 1
ATOM 841 O O . SER A 1 103 ? 31.723 25.416 -44.425 1.00 37.38 103 SER A O 1
ATOM 843 N N . SER A 1 104 ? 29.697 25.305 -43.480 1.00 34.88 104 SER A N 1
ATOM 844 C CA . SER A 1 104 ? 28.924 24.280 -44.227 1.00 34.88 104 SER A CA 1
ATOM 845 C C . SER A 1 104 ? 27.720 23.740 -43.439 1.00 34.88 104 SER A C 1
ATOM 847 O O . SER A 1 104 ? 27.782 23.508 -42.236 1.00 34.88 104 SER A O 1
ATOM 849 N N . THR A 1 105 ? 26.625 23.570 -44.173 1.00 35.81 105 THR A N 1
ATOM 850 C CA . THR A 1 105 ? 25.267 23.162 -43.786 1.00 35.81 105 THR A CA 1
ATOM 851 C C . THR A 1 105 ? 25.051 21.670 -44.079 1.00 35.81 105 THR A C 1
ATOM 853 O O . THR A 1 105 ? 25.575 21.214 -45.097 1.00 35.81 105 THR A O 1
ATOM 856 N N . GLN A 1 106 ? 24.254 20.973 -43.246 1.00 36.62 106 GLN A N 1
ATOM 857 C CA . GLN A 1 106 ? 23.344 19.812 -43.496 1.00 36.62 106 GLN A CA 1
ATOM 858 C C . GLN A 1 106 ? 23.223 19.003 -42.176 1.00 36.62 106 GLN A C 1
ATOM 860 O O . GLN A 1 106 ? 24.258 18.631 -41.638 1.00 36.62 106 GLN A O 1
ATOM 865 N N . THR A 1 107 ? 22.110 18.849 -41.437 1.00 38.81 107 THR A N 1
ATOM 866 C CA . THR A 1 107 ? 20.697 18.434 -41.665 1.00 38.81 107 THR A CA 1
ATOM 867 C C . THR A 1 107 ? 20.491 16.989 -42.123 1.00 38.81 107 THR A C 1
ATOM 869 O O . THR A 1 107 ? 20.428 16.774 -43.324 1.00 38.81 107 THR A O 1
ATOM 872 N N . GLU A 1 108 ? 20.278 16.084 -41.157 1.00 38.66 108 GLU A N 1
ATOM 873 C CA . GLU A 1 108 ? 19.425 14.867 -41.171 1.00 38.66 108 GLU A CA 1
ATOM 874 C C . GLU A 1 108 ? 19.092 14.632 -39.673 1.00 38.66 108 GLU A C 1
ATOM 876 O O . GLU A 1 108 ? 20.010 14.475 -38.873 1.00 38.66 108 GLU A O 1
ATOM 881 N N . ASP A 1 109 ? 17.929 14.947 -39.095 1.00 36.19 109 ASP A N 1
ATOM 882 C CA . ASP A 1 109 ? 16.539 14.495 -39.282 1.00 36.19 109 ASP A CA 1
ATOM 883 C C . ASP A 1 109 ? 16.321 12.971 -39.232 1.00 36.19 109 ASP A C 1
ATOM 885 O O . ASP A 1 109 ? 17.054 12.201 -39.841 1.00 36.19 109 ASP A O 1
ATOM 889 N N . GLU A 1 110 ? 15.253 12.594 -38.526 1.00 36.12 110 GLU A N 1
ATOM 890 C CA . GLU A 1 110 ? 14.598 11.282 -38.455 1.00 36.12 110 GLU A CA 1
ATOM 891 C C . GLU A 1 110 ? 15.101 10.200 -37.475 1.00 36.12 110 GLU A C 1
ATOM 893 O O . GLU A 1 110 ? 15.782 9.226 -37.792 1.00 36.12 110 GLU A O 1
ATOM 898 N N . SER A 1 111 ? 14.592 10.286 -36.245 1.00 39.84 111 SER A N 1
ATOM 899 C CA . SER A 1 111 ? 13.818 9.166 -35.678 1.00 39.84 111 SER A CA 1
ATOM 900 C C . SER A 1 111 ? 12.803 9.719 -34.680 1.00 39.84 111 SER A C 1
ATOM 902 O O . SER A 1 111 ? 12.876 9.519 -33.465 1.00 39.84 111 SER A O 1
ATOM 904 N N . SER A 1 112 ? 11.849 10.472 -35.230 1.00 45.09 112 SER A N 1
ATOM 905 C CA . SER A 1 112 ? 10.626 10.840 -34.535 1.00 45.09 112 SER A CA 1
ATOM 906 C C . SER A 1 112 ? 9.719 9.612 -34.512 1.00 45.09 112 SER A C 1
ATOM 908 O O . SER A 1 112 ? 9.051 9.291 -35.490 1.00 45.09 112 SER A O 1
ATOM 910 N N . TRP A 1 113 ? 9.689 8.900 -33.389 1.00 35.78 113 TRP A N 1
ATOM 911 C CA . TRP A 1 113 ? 8.597 7.973 -33.102 1.00 35.78 113 TRP A CA 1
ATOM 912 C C . TRP A 1 113 ? 7.566 8.701 -32.230 1.00 35.78 113 TRP A C 1
ATOM 914 O O . TRP A 1 113 ? 7.752 8.767 -31.013 1.00 35.78 113 TRP A O 1
ATOM 924 N N . PRO A 1 114 ? 6.461 9.249 -32.780 1.00 50.16 114 PRO A N 1
ATOM 925 C CA . PRO A 1 114 ? 5.387 9.796 -31.972 1.00 50.16 114 PRO A CA 1
ATOM 926 C C . PRO A 1 114 ? 4.430 8.663 -31.603 1.00 50.16 114 PRO A C 1
ATOM 928 O O . PRO A 1 114 ? 3.309 8.567 -32.090 1.00 50.16 114 PRO A O 1
ATOM 931 N N . VAL A 1 115 ? 4.881 7.801 -30.701 1.00 43.09 115 VAL A N 1
ATOM 932 C CA . VAL A 1 115 ? 3.987 7.180 -29.730 1.00 43.09 115 VAL A CA 1
ATOM 933 C C . VAL A 1 115 ? 4.725 7.330 -28.418 1.00 43.09 115 VAL A C 1
ATOM 935 O O . VAL A 1 115 ? 5.616 6.537 -28.113 1.00 43.09 115 VAL A O 1
ATOM 938 N N . ALA A 1 116 ? 4.398 8.385 -27.667 1.00 48.47 116 ALA A N 1
ATOM 939 C CA . ALA A 1 116 ? 4.738 8.471 -26.254 1.00 48.47 116 ALA A CA 1
ATOM 940 C C . ALA A 1 116 ? 4.001 7.324 -25.556 1.00 48.47 116 ALA A C 1
ATOM 942 O O . ALA A 1 116 ? 2.931 7.483 -24.977 1.00 48.47 116 ALA A O 1
ATOM 943 N N . THR A 1 117 ? 4.540 6.123 -25.725 1.00 48.66 117 THR A N 1
ATOM 944 C CA . THR A 1 117 ? 4.171 4.967 -24.941 1.00 48.66 117 THR A CA 1
ATOM 945 C C . THR A 1 117 ? 4.637 5.370 -23.558 1.00 48.66 117 THR A C 1
ATOM 947 O O . THR A 1 117 ? 5.833 5.573 -23.344 1.00 48.66 117 THR A O 1
ATOM 950 N N . VAL A 1 118 ? 3.684 5.661 -22.678 1.00 63.81 118 VAL A N 1
ATOM 951 C CA . VAL A 1 118 ? 3.967 6.017 -21.292 1.00 63.81 118 VAL A CA 1
ATOM 952 C C . VAL A 1 118 ? 4.530 4.751 -20.656 1.00 63.81 118 VAL A C 1
ATOM 954 O O . VAL A 1 118 ? 3.786 3.910 -20.171 1.00 63.81 118 VAL A O 1
ATOM 957 N N . TYR A 1 119 ? 5.837 4.542 -20.789 1.00 67.62 119 TYR A N 1
ATOM 958 C CA . TYR A 1 119 ? 6.518 3.446 -20.125 1.00 67.62 119 TYR A CA 1
ATOM 959 C C . TYR A 1 119 ? 6.653 3.804 -18.649 1.00 67.62 119 TYR A C 1
ATOM 961 O O . TYR A 1 119 ? 7.043 4.925 -18.310 1.00 67.62 119 TYR A O 1
ATOM 969 N N . SER A 1 120 ? 6.342 2.848 -17.778 1.00 85.06 120 SER A N 1
ATOM 970 C CA . SER A 1 120 ? 6.622 2.984 -16.353 1.00 85.06 120 SER A CA 1
ATOM 971 C C . SER A 1 120 ? 8.131 3.030 -16.142 1.00 85.06 120 SER A C 1
ATOM 973 O O . SER A 1 120 ? 8.898 2.329 -16.807 1.00 85.06 120 SER A O 1
ATOM 975 N N . THR A 1 121 ? 8.567 3.876 -15.218 1.00 92.12 121 THR A N 1
ATOM 976 C CA . THR A 1 121 ? 9.988 4.046 -14.893 1.00 92.12 121 THR A CA 1
ATOM 977 C C . THR A 1 121 ? 10.282 3.439 -13.527 1.00 92.12 121 THR A C 1
ATOM 979 O O . THR A 1 121 ? 9.367 3.147 -12.759 1.00 92.12 121 THR A O 1
ATOM 982 N N . VAL A 1 122 ? 11.561 3.304 -13.168 1.00 93.50 122 VAL A N 1
ATOM 983 C CA . VAL A 1 122 ? 11.937 2.929 -11.791 1.00 93.50 122 VAL A CA 1
ATOM 984 C C . VAL A 1 122 ? 11.377 3.925 -10.769 1.00 93.50 122 VAL A C 1
ATOM 986 O O . VAL A 1 122 ? 10.981 3.519 -9.681 1.00 93.50 122 VAL A O 1
ATOM 989 N N . GLN A 1 123 ? 11.255 5.206 -11.139 1.00 92.62 123 GLN A N 1
ATOM 990 C CA . GLN A 1 123 ? 10.644 6.220 -10.279 1.00 92.62 123 GLN A CA 1
ATOM 991 C C . GLN A 1 123 ? 9.193 5.874 -9.933 1.00 92.62 123 GLN A C 1
ATOM 993 O O . GLN A 1 123 ? 8.793 6.046 -8.792 1.00 92.62 123 GLN A O 1
ATOM 998 N N . THR A 1 124 ? 8.436 5.288 -10.865 1.00 92.50 124 THR A N 1
ATOM 999 C CA . THR A 1 124 ? 7.062 4.832 -10.611 1.00 92.50 124 THR A CA 1
ATOM 1000 C C . THR A 1 124 ? 7.001 3.785 -9.494 1.00 92.50 124 THR A C 1
ATOM 1002 O O . THR A 1 124 ? 6.085 3.816 -8.678 1.00 92.50 124 THR A O 1
ATOM 1005 N N . LEU A 1 125 ? 7.985 2.881 -9.420 1.00 94.25 125 LEU A N 1
ATOM 1006 C CA . LEU A 1 125 ? 8.069 1.886 -8.344 1.00 94.25 125 LEU A CA 1
ATOM 1007 C C . LEU A 1 125 ? 8.439 2.532 -7.004 1.00 94.25 125 LEU A C 1
ATOM 1009 O O . LEU A 1 125 ? 7.875 2.173 -5.977 1.00 94.25 125 LEU A O 1
ATOM 1013 N N . ILE A 1 126 ? 9.352 3.507 -7.015 1.00 94.50 126 ILE A N 1
ATOM 1014 C CA . ILE A 1 126 ? 9.742 4.262 -5.815 1.00 94.50 126 ILE A CA 1
ATOM 1015 C C . ILE A 1 126 ? 8.555 5.074 -5.281 1.00 94.50 126 ILE A C 1
ATOM 1017 O O . ILE A 1 126 ? 8.298 5.086 -4.078 1.00 94.50 126 ILE A O 1
ATOM 1021 N N . ASP A 1 127 ? 7.816 5.736 -6.169 1.00 94.06 127 ASP A N 1
ATOM 1022 C CA . ASP A 1 127 ? 6.640 6.524 -5.807 1.00 94.06 127 ASP A CA 1
ATOM 1023 C C . ASP A 1 127 ? 5.556 5.623 -5.211 1.00 94.06 127 ASP A C 1
ATOM 1025 O O . ASP A 1 127 ? 5.023 5.942 -4.149 1.00 94.06 127 ASP A O 1
ATOM 1029 N N . ARG A 1 128 ? 5.310 4.454 -5.821 1.00 95.44 128 ARG A N 1
ATOM 1030 C CA . ARG A 1 128 ? 4.405 3.435 -5.277 1.00 95.44 128 ARG A CA 1
ATOM 1031 C C . ARG A 1 128 ? 4.840 2.966 -3.887 1.00 95.44 128 ARG A C 1
ATOM 1033 O O . ARG A 1 128 ? 4.010 2.932 -2.982 1.00 95.44 128 ARG A O 1
ATOM 1040 N N . PHE A 1 129 ? 6.124 2.667 -3.696 1.00 96.62 129 PHE A N 1
ATOM 1041 C CA . PHE A 1 129 ? 6.661 2.245 -2.400 1.00 96.62 129 PHE A CA 1
ATOM 1042 C C . PHE A 1 129 ? 6.391 3.289 -1.311 1.00 96.62 129 PHE A C 1
ATOM 1044 O O . PHE A 1 129 ? 5.914 2.975 -0.216 1.00 96.62 129 PHE A O 1
ATOM 1051 N N . ASN A 1 130 ? 6.673 4.556 -1.621 1.00 95.81 130 ASN A N 1
ATOM 1052 C CA . ASN A 1 130 ? 6.456 5.671 -0.703 1.00 95.81 130 ASN A CA 1
ATOM 1053 C C . ASN A 1 130 ? 4.969 5.895 -0.420 1.00 95.81 130 ASN A C 1
ATOM 1055 O O . ASN A 1 130 ? 4.599 6.201 0.713 1.00 95.81 130 ASN A O 1
ATOM 1059 N N . GLU A 1 131 ? 4.120 5.728 -1.430 1.00 96.12 131 GLU A N 1
ATOM 1060 C CA . GLU A 1 131 ? 2.675 5.864 -1.308 1.00 96.12 131 GLU A CA 1
ATOM 1061 C C . GLU A 1 131 ? 2.088 4.806 -0.363 1.00 96.12 131 GLU A C 1
ATOM 1063 O O . GLU A 1 131 ? 1.400 5.165 0.593 1.00 96.12 131 GLU A O 1
ATOM 1068 N N . VAL A 1 132 ? 2.418 3.522 -0.555 1.00 97.50 132 VAL A N 1
ATOM 1069 C CA . VAL A 1 132 ? 1.959 2.435 0.331 1.00 97.50 132 VAL A CA 1
ATOM 1070 C C . VAL A 1 132 ? 2.508 2.626 1.748 1.00 97.50 132 VAL A C 1
ATOM 1072 O O . VAL A 1 132 ? 1.763 2.521 2.725 1.00 97.50 132 VAL A O 1
ATOM 1075 N N . SER A 1 133 ? 3.787 2.993 1.877 1.00 97.31 133 SER A N 1
ATOM 1076 C CA . SER A 1 133 ? 4.409 3.287 3.177 1.00 97.31 133 SER A CA 1
ATOM 1077 C C . SER A 1 133 ? 3.710 4.448 3.898 1.00 97.31 133 SER A C 1
ATOM 1079 O O . SER A 1 133 ? 3.448 4.376 5.100 1.00 97.31 133 SER A O 1
ATOM 1081 N N . SER A 1 134 ? 3.369 5.515 3.170 1.00 95.31 134 SER A N 1
ATOM 1082 C CA . SER A 1 134 ? 2.643 6.668 3.708 1.00 95.31 134 SER A CA 1
ATOM 1083 C C . SER A 1 134 ? 1.214 6.300 4.105 1.00 95.31 134 SER A C 1
ATOM 1085 O O . SER A 1 134 ? 0.771 6.678 5.192 1.00 95.31 134 SER A O 1
ATOM 1087 N N . TRP A 1 135 ? 0.519 5.506 3.285 1.00 97.25 135 TRP A N 1
ATOM 1088 C CA . TRP A 1 135 ? -0.805 4.975 3.606 1.00 97.25 135 TRP A CA 1
ATOM 1089 C C . TRP A 1 135 ? -0.792 4.155 4.895 1.00 97.25 135 TRP A C 1
ATOM 1091 O O . TRP A 1 135 ? -1.688 4.318 5.717 1.00 97.25 135 TRP A O 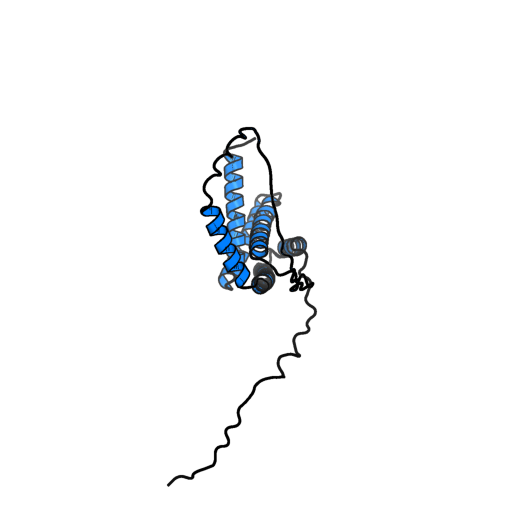1
ATOM 1101 N N . VAL A 1 136 ? 0.241 3.344 5.130 1.00 97.56 136 VAL A N 1
ATOM 1102 C CA . VAL A 1 136 ? 0.410 2.579 6.376 1.00 97.56 136 VAL A CA 1
ATOM 1103 C C . VAL A 1 136 ? 0.521 3.501 7.589 1.00 97.56 136 VAL A C 1
ATOM 1105 O O . VAL A 1 136 ? -0.193 3.312 8.577 1.00 97.56 136 VAL A O 1
ATOM 1108 N N . THR A 1 137 ? 1.370 4.531 7.518 1.00 95.88 137 THR A N 1
ATOM 1109 C CA . THR A 1 137 ? 1.487 5.530 8.592 1.00 95.88 137 THR A CA 1
ATOM 1110 C C . THR A 1 137 ? 0.160 6.262 8.815 1.00 95.88 137 THR A C 1
ATOM 1112 O O . THR A 1 137 ? -0.284 6.408 9.957 1.00 95.88 137 THR A O 1
ATOM 1115 N N . HIS A 1 138 ? -0.500 6.695 7.738 1.00 94.69 138 HIS A N 1
ATOM 1116 C CA . HIS A 1 138 ? -1.787 7.383 7.796 1.00 94.69 138 HIS A CA 1
ATOM 1117 C C . HIS A 1 138 ? -2.869 6.491 8.418 1.00 94.69 138 HIS A C 1
ATOM 1119 O O . HIS A 1 138 ? -3.462 6.870 9.418 1.00 94.69 138 HIS A O 1
ATOM 1125 N N . ALA A 1 139 ? -3.046 5.262 7.930 1.00 95.38 139 ALA A N 1
ATOM 1126 C CA . ALA A 1 139 ? -4.034 4.306 8.427 1.00 95.38 139 ALA A CA 1
ATOM 1127 C C . ALA A 1 139 ? -3.942 4.088 9.946 1.00 95.38 139 ALA A C 1
ATOM 1129 O O . ALA A 1 139 ? -4.968 3.991 10.617 1.00 95.38 139 ALA A O 1
ATOM 1130 N N . ILE A 1 140 ? -2.725 4.039 10.498 1.00 95.12 140 ILE A N 1
ATOM 1131 C CA . ILE A 1 140 ? -2.513 3.909 11.944 1.00 95.12 140 ILE A CA 1
ATOM 1132 C C . ILE A 1 140 ? -2.793 5.229 12.663 1.00 95.12 140 ILE A C 1
ATOM 1134 O O . ILE A 1 140 ? -3.386 5.229 13.735 1.00 95.12 140 ILE A O 1
ATOM 1138 N N . THR A 1 141 ? -2.362 6.364 12.118 1.00 92.94 141 THR A N 1
ATOM 1139 C CA . THR A 1 141 ? -2.499 7.666 12.797 1.00 92.94 141 THR A CA 1
ATOM 1140 C C . THR A 1 141 ? -3.910 8.250 12.736 1.00 92.94 141 THR A C 1
ATOM 1142 O O . THR A 1 141 ? -4.276 9.002 13.638 1.00 92.94 141 THR A O 1
ATOM 1145 N N . SER A 1 142 ? -4.725 7.863 11.751 1.00 92.56 142 SER A N 1
ATOM 1146 C CA . SER A 1 142 ? -6.117 8.306 11.619 1.00 92.56 142 SER A CA 1
ATOM 1147 C C . SER A 1 142 ? -7.057 7.714 12.674 1.00 92.56 142 SER A C 1
ATOM 1149 O O . SER A 1 142 ? -8.151 8.244 12.859 1.00 92.56 142 SER A O 1
ATOM 1151 N N . GLY A 1 143 ? -6.674 6.628 13.359 1.00 91.12 143 GLY A N 1
ATOM 1152 C CA . GLY A 1 143 ? -7.499 6.021 14.408 1.00 91.12 143 GLY A CA 1
ATOM 1153 C C . GLY A 1 143 ? -7.691 6.970 15.593 1.00 91.12 143 GLY A C 1
ATOM 1154 O O . GLY A 1 143 ? -6.712 7.497 16.132 1.00 91.12 143 GLY A O 1
ATOM 1155 N N . ALA A 1 144 ? -8.936 7.178 16.028 1.00 89.38 144 ALA A N 1
ATOM 1156 C CA . ALA A 1 144 ? -9.268 8.139 17.081 1.00 89.38 144 ALA A CA 1
ATOM 1157 C C . ALA A 1 144 ? -8.821 7.637 18.464 1.00 89.38 144 ALA A C 1
ATOM 1159 O O . ALA A 1 144 ? -8.284 8.394 19.278 1.00 89.38 144 ALA A O 1
ATOM 1160 N N . THR A 1 145 ? -8.972 6.336 18.706 1.00 95.00 145 THR A N 1
ATOM 1161 C CA . THR A 1 145 ? -8.650 5.675 19.980 1.00 95.00 145 THR A CA 1
ATOM 1162 C C . THR A 1 145 ? -7.369 4.850 19.894 1.00 95.00 145 THR A C 1
ATOM 1164 O O . THR A 1 145 ? -6.940 4.455 18.812 1.00 95.00 145 THR A O 1
ATOM 1167 N N . ILE A 1 146 ? -6.717 4.581 21.029 1.00 93.44 146 ILE A N 1
ATOM 1168 C CA . ILE A 1 146 ? -5.499 3.755 21.021 1.00 93.44 146 ILE A CA 1
ATOM 1169 C C . ILE A 1 146 ? -5.812 2.309 20.621 1.00 93.44 146 ILE A C 1
ATOM 1171 O O . ILE A 1 146 ? -5.008 1.680 19.937 1.00 93.44 146 ILE A O 1
ATOM 1175 N N . GLU A 1 147 ? -7.001 1.826 20.970 1.00 96.56 147 GLU A N 1
ATOM 1176 C CA . GLU A 1 147 ? -7.511 0.500 20.645 1.00 96.56 147 GLU A CA 1
ATOM 1177 C C . GLU A 1 147 ? -7.695 0.330 19.131 1.00 96.56 147 GLU A C 1
ATOM 1179 O O . GLU A 1 147 ? -7.252 -0.671 18.567 1.00 96.56 147 GLU A O 1
ATOM 1184 N N . GLU A 1 148 ? -8.266 1.326 18.445 1.00 95.44 148 GLU A N 1
ATOM 1185 C CA . GLU A 1 148 ? -8.375 1.324 16.978 1.00 95.44 148 GLU A CA 1
ATOM 1186 C C . GLU A 1 148 ? -6.995 1.306 16.317 1.00 95.44 148 GLU A C 1
ATOM 1188 O O . GLU A 1 148 ? -6.744 0.499 15.421 1.00 95.44 148 GLU A O 1
ATOM 1193 N N . ARG A 1 149 ? -6.064 2.142 16.797 1.00 96.00 149 ARG A N 1
ATOM 1194 C CA . ARG A 1 149 ? -4.691 2.186 16.267 1.00 96.00 149 ARG A CA 1
ATOM 1195 C C . ARG A 1 149 ? -3.971 0.848 16.451 1.00 96.00 149 ARG A C 1
ATOM 1197 O O . ARG A 1 149 ? -3.295 0.381 15.536 1.00 96.00 149 ARG A O 1
ATOM 1204 N N . GLN A 1 150 ? -4.149 0.200 17.604 1.00 96.31 150 GLN A N 1
ATOM 1205 C CA . GLN A 1 150 ? -3.621 -1.140 17.879 1.00 96.31 150 GLN A CA 1
ATOM 1206 C C . GLN A 1 150 ? -4.252 -2.213 16.983 1.00 96.31 150 GLN A C 1
ATOM 1208 O O . GLN A 1 150 ? -3.544 -3.105 16.505 1.00 96.31 150 GLN A O 1
ATOM 1213 N N . ALA A 1 151 ? -5.560 -2.130 16.727 1.00 96.88 151 ALA A N 1
ATOM 1214 C CA . ALA A 1 151 ? -6.258 -3.057 15.843 1.00 96.88 151 ALA A CA 1
ATOM 1215 C C . ALA A 1 151 ? -5.761 -2.933 14.395 1.00 96.88 151 ALA A C 1
ATOM 1217 O O . ALA A 1 151 ? -5.434 -3.949 13.776 1.00 96.88 151 ALA A O 1
ATOM 1218 N N . VAL A 1 152 ? -5.627 -1.706 13.880 1.00 97.31 152 VAL A N 1
ATOM 1219 C CA . VAL A 1 152 ? -5.086 -1.436 12.537 1.00 97.31 152 VAL A CA 1
ATOM 1220 C C . VAL A 1 152 ? -3.642 -1.921 12.424 1.00 97.31 152 VAL A C 1
ATOM 1222 O O . VAL A 1 152 ? -3.323 -2.658 11.491 1.00 97.31 152 VAL A O 1
ATOM 1225 N N . LEU A 1 153 ? -2.789 -1.605 13.404 1.00 96.75 153 LEU A N 1
ATOM 1226 C CA . LEU A 1 153 ? -1.410 -2.099 13.453 1.00 96.75 153 LEU A CA 1
ATOM 1227 C C . LEU A 1 153 ? -1.356 -3.635 13.407 1.00 96.75 153 LEU A C 1
ATOM 1229 O O . LEU A 1 153 ? -0.608 -4.213 12.622 1.00 96.75 153 LEU A O 1
ATOM 1233 N N . SER A 1 154 ? -2.188 -4.305 14.206 1.00 97.50 154 SER A N 1
ATOM 1234 C CA . SER A 1 154 ? -2.262 -5.772 14.238 1.00 97.50 154 SER A CA 1
ATOM 1235 C C . SER A 1 154 ? -2.749 -6.368 12.914 1.00 97.50 154 SER A C 1
ATOM 1237 O O . SER A 1 154 ? -2.340 -7.466 12.535 1.00 97.50 154 SER A O 1
ATOM 1239 N N . CYS A 1 155 ? -3.632 -5.673 12.196 1.00 98.31 155 CYS A N 1
ATOM 1240 C CA . CYS A 1 155 ? -4.050 -6.073 10.855 1.00 98.31 155 CYS A CA 1
ATOM 1241 C C . CYS A 1 155 ? -2.899 -5.932 9.853 1.00 98.31 155 CYS A C 1
ATOM 1243 O O . CYS A 1 155 ? -2.569 -6.903 9.178 1.00 98.31 155 CYS A O 1
ATOM 1245 N N . LEU A 1 156 ? -2.224 -4.783 9.823 1.00 98.31 156 LEU A N 1
ATOM 1246 C CA . LEU A 1 156 ? -1.108 -4.515 8.911 1.00 98.31 156 LEU A CA 1
ATOM 1247 C C . LEU A 1 156 ? 0.081 -5.462 9.126 1.00 98.31 156 LEU A C 1
ATOM 1249 O O . LEU A 1 156 ? 0.670 -5.931 8.157 1.00 98.31 156 LEU A O 1
ATOM 1253 N N . LEU A 1 157 ? 0.394 -5.829 10.373 1.00 98.31 157 LEU A N 1
ATOM 1254 C CA . LEU A 1 157 ? 1.424 -6.836 10.657 1.00 98.31 157 LEU A CA 1
ATOM 1255 C C . LEU A 1 157 ? 1.047 -8.225 10.117 1.00 98.31 157 LEU A C 1
ATOM 1257 O O . LEU A 1 157 ? 1.912 -8.944 9.617 1.00 98.31 157 LEU A O 1
ATOM 1261 N N . ARG A 1 158 ? -0.240 -8.601 10.168 1.00 98.44 158 ARG A N 1
ATOM 1262 C CA . ARG A 1 158 ? -0.725 -9.849 9.553 1.00 98.44 158 ARG A CA 1
ATOM 1263 C C . ARG A 1 158 ? -0.672 -9.792 8.026 1.00 98.44 158 ARG A C 1
ATOM 1265 O O . ARG A 1 158 ? -0.318 -10.796 7.410 1.00 98.44 158 ARG A O 1
ATOM 1272 N N . VAL A 1 159 ? -0.959 -8.637 7.421 1.00 98.62 159 VAL A N 1
ATOM 1273 C CA . VAL A 1 159 ? -0.774 -8.419 5.975 1.00 98.62 159 VAL A CA 1
ATOM 1274 C C . VAL A 1 159 ? 0.700 -8.592 5.605 1.00 98.62 159 VAL A C 1
ATOM 1276 O O . VAL A 1 159 ? 1.005 -9.412 4.747 1.00 98.62 159 VAL A O 1
ATOM 1279 N N . ALA A 1 160 ? 1.620 -7.916 6.302 1.00 98.56 160 ALA A N 1
ATOM 1280 C CA . ALA A 1 160 ? 3.058 -8.013 6.040 1.00 98.56 160 ALA A CA 1
ATOM 1281 C C . ALA A 1 160 ? 3.581 -9.453 6.159 1.00 98.56 160 ALA A C 1
ATOM 1283 O O . ALA A 1 160 ? 4.337 -9.913 5.303 1.00 98.56 160 ALA A O 1
ATOM 1284 N N . LEU A 1 161 ? 3.137 -10.190 7.183 1.00 98.50 161 LEU A N 1
ATOM 1285 C CA . LEU A 1 161 ? 3.456 -11.609 7.334 1.00 98.50 161 LEU A CA 1
ATOM 1286 C C . LEU A 1 161 ? 2.914 -12.444 6.166 1.00 98.50 161 LEU A C 1
ATOM 1288 O O . LEU A 1 161 ? 3.586 -13.358 5.693 1.00 98.50 161 LEU A O 1
ATOM 1292 N N . THR A 1 162 ? 1.713 -12.129 5.684 1.00 98.50 162 THR A N 1
ATOM 1293 C CA . THR A 1 162 ? 1.118 -12.828 4.543 1.00 98.50 162 THR A CA 1
ATOM 1294 C C . THR A 1 162 ? 1.894 -12.552 3.258 1.00 98.50 162 THR A C 1
ATOM 1296 O O . THR A 1 162 ? 2.259 -13.505 2.576 1.00 98.50 162 THR A O 1
ATOM 1299 N N . CYS A 1 163 ? 2.234 -11.288 2.978 1.00 98.38 163 CYS A N 1
ATOM 1300 C CA . CYS A 1 163 ? 3.089 -10.902 1.852 1.00 98.38 163 CYS A CA 1
ATOM 1301 C C . CYS A 1 163 ? 4.449 -11.616 1.906 1.00 98.38 163 CYS A C 1
ATOM 1303 O O . CYS A 1 163 ? 4.912 -12.153 0.902 1.00 98.38 163 CYS A O 1
ATOM 1305 N N . TRP A 1 164 ? 5.062 -11.703 3.092 1.00 98.44 164 TRP A N 1
ATOM 1306 C CA . TRP A 1 164 ? 6.306 -12.449 3.284 1.00 98.44 164 TRP A CA 1
ATOM 1307 C C . TRP A 1 164 ? 6.152 -13.935 2.931 1.00 98.44 164 TRP A C 1
ATOM 1309 O O . TRP A 1 164 ? 6.974 -14.494 2.205 1.00 98.44 164 TRP A O 1
ATOM 1319 N N . ASN A 1 165 ? 5.082 -14.575 3.408 1.00 98.12 165 ASN A N 1
ATOM 1320 C CA . ASN A 1 165 ? 4.834 -16.001 3.187 1.00 98.12 165 ASN A CA 1
ATOM 1321 C C . ASN A 1 165 ? 4.517 -16.343 1.723 1.00 98.12 165 ASN A C 1
ATOM 1323 O O . ASN A 1 165 ? 4.814 -17.454 1.284 1.00 98.12 165 ASN A O 1
ATOM 1327 N N . THR A 1 166 ? 3.928 -15.416 0.964 1.00 96.31 166 THR A N 1
ATOM 1328 C CA . THR A 1 166 ? 3.629 -15.597 -0.466 1.00 96.31 166 THR A CA 1
ATOM 1329 C C . THR A 1 166 ? 4.776 -15.167 -1.384 1.00 96.31 166 THR A C 1
ATOM 1331 O O . THR A 1 166 ? 4.694 -15.371 -2.594 1.00 96.31 166 THR A O 1
ATOM 1334 N N . GLY A 1 167 ? 5.860 -14.616 -0.829 1.00 96.19 167 GLY A N 1
ATOM 1335 C CA . GLY A 1 167 ? 7.034 -14.168 -1.579 1.00 96.19 167 GLY A CA 1
ATOM 1336 C C . GLY A 1 167 ? 6.937 -12.741 -2.122 1.00 96.19 167 GLY A C 1
ATOM 1337 O O . GLY A 1 167 ? 7.832 -12.313 -2.852 1.00 96.19 167 GLY A O 1
ATOM 1338 N N . ASN A 1 168 ? 5.903 -11.981 -1.753 1.00 96.06 168 ASN A N 1
ATOM 1339 C CA . ASN A 1 168 ? 5.862 -10.550 -2.019 1.00 96.06 168 ASN A CA 1
ATOM 1340 C C . ASN A 1 168 ? 6.631 -9.770 -0.942 1.00 96.06 168 ASN A C 1
ATOM 1342 O O . ASN A 1 168 ? 6.075 -9.154 -0.030 1.00 96.06 168 ASN A O 1
ATOM 1346 N N . PHE A 1 169 ? 7.955 -9.801 -1.059 1.00 97.56 169 PHE A N 1
ATOM 1347 C CA . PHE A 1 169 ? 8.830 -9.086 -0.136 1.00 97.56 169 PHE A CA 1
ATOM 1348 C C . PHE A 1 169 ? 8.729 -7.566 -0.282 1.00 97.56 169 PHE A C 1
ATOM 1350 O O . PHE A 1 169 ? 9.001 -6.863 0.685 1.00 97.56 169 PHE A O 1
ATOM 1357 N N . ASN A 1 170 ? 8.326 -7.057 -1.450 1.00 97.06 170 ASN A N 1
ATOM 1358 C CA . ASN A 1 170 ? 8.221 -5.621 -1.677 1.00 97.06 170 ASN A CA 1
ATOM 1359 C C . ASN A 1 170 ? 7.117 -5.003 -0.802 1.00 97.06 170 ASN A C 1
ATOM 1361 O O . ASN A 1 170 ? 7.452 -4.185 0.055 1.00 97.06 170 ASN A O 1
ATOM 1365 N N . SER A 1 171 ? 5.866 -5.486 -0.877 1.00 98.00 171 SER A N 1
ATOM 1366 C CA . SER A 1 171 ? 4.800 -5.018 0.035 1.00 98.00 171 SER A CA 1
ATOM 1367 C C . SER A 1 171 ? 5.166 -5.188 1.507 1.00 98.00 171 SER A C 1
ATOM 1369 O O . SER A 1 171 ? 4.846 -4.344 2.343 1.00 98.00 171 SER A O 1
ATOM 1371 N N . ALA A 1 172 ? 5.816 -6.306 1.862 1.00 98.31 172 ALA A N 1
ATOM 1372 C CA . ALA A 1 172 ? 6.219 -6.543 3.246 1.00 98.31 172 ALA A CA 1
ATOM 1373 C C . ALA A 1 172 ? 7.169 -5.433 3.731 1.00 98.31 172 ALA A C 1
ATOM 1375 O O . ALA A 1 172 ? 7.006 -4.916 4.839 1.00 98.31 172 ALA A O 1
ATOM 1376 N N . MET A 1 173 ? 8.119 -5.028 2.884 1.00 98.00 173 MET A N 1
ATOM 1377 C CA . MET A 1 173 ? 9.046 -3.938 3.175 1.00 98.00 173 MET A CA 1
ATOM 1378 C C . MET A 1 173 ? 8.380 -2.558 3.159 1.00 98.00 173 MET A C 1
ATOM 1380 O O . MET A 1 173 ? 8.728 -1.744 4.011 1.00 98.00 173 MET A O 1
ATOM 1384 N N . GLU A 1 174 ? 7.414 -2.299 2.275 1.00 97.94 174 GLU A N 1
ATOM 1385 C CA . GLU A 1 174 ? 6.613 -1.060 2.267 1.00 97.94 174 GLU A CA 1
ATOM 1386 C C . GLU A 1 174 ? 5.860 -0.876 3.590 1.00 97.94 174 GLU A C 1
ATOM 1388 O O . GLU A 1 174 ? 5.911 0.185 4.217 1.00 97.94 174 GLU A O 1
ATOM 1393 N N . ILE A 1 175 ? 5.227 -1.946 4.083 1.00 97.94 175 ILE A N 1
ATOM 1394 C CA . ILE A 1 175 ? 4.532 -1.911 5.372 1.00 97.94 175 ILE A CA 1
ATOM 1395 C C . ILE A 1 175 ? 5.519 -1.631 6.505 1.00 97.94 175 ILE A C 1
ATOM 1397 O O . ILE A 1 175 ? 5.285 -0.742 7.323 1.00 97.94 175 ILE A O 1
ATOM 1401 N N . ILE A 1 176 ? 6.654 -2.334 6.544 1.00 97.38 176 ILE A N 1
ATOM 1402 C CA . ILE A 1 176 ? 7.685 -2.119 7.571 1.00 97.38 176 ILE A CA 1
ATOM 1403 C C . ILE A 1 176 ? 8.244 -0.688 7.512 1.00 97.38 176 ILE A C 1
ATOM 1405 O O . ILE A 1 176 ? 8.449 -0.067 8.558 1.00 97.38 176 ILE A O 1
ATOM 1409 N N . ALA A 1 177 ? 8.463 -0.138 6.317 1.00 96.56 177 ALA A N 1
ATOM 1410 C CA . ALA A 1 177 ? 8.923 1.235 6.141 1.00 96.56 177 ALA A CA 1
ATOM 1411 C C . ALA A 1 177 ? 7.912 2.243 6.711 1.00 96.56 177 ALA A C 1
ATOM 1413 O O . ALA A 1 177 ? 8.302 3.107 7.499 1.00 96.56 177 ALA A O 1
ATOM 1414 N N . GLY A 1 178 ? 6.617 2.073 6.422 1.00 95.62 178 GLY A N 1
ATOM 1415 C CA . GLY A 1 178 ? 5.542 2.884 7.004 1.00 95.62 178 GLY A CA 1
ATOM 1416 C C . GLY A 1 178 ? 5.504 2.859 8.539 1.00 95.62 178 GLY A C 1
ATOM 1417 O O . GLY A 1 178 ? 5.286 3.893 9.181 1.00 95.62 178 GLY A O 1
ATOM 1418 N N . LEU A 1 179 ? 5.781 1.702 9.153 1.00 93.69 179 LEU A N 1
ATOM 1419 C CA . LEU A 1 179 ? 5.888 1.571 10.613 1.00 93.69 179 LEU A CA 1
ATOM 1420 C C . LEU A 1 179 ? 7.131 2.277 11.178 1.00 93.69 179 LEU A C 1
ATOM 1422 O O . LEU A 1 179 ? 7.061 2.916 12.229 1.00 93.69 179 LEU A O 1
ATOM 1426 N N . ASN A 1 180 ? 8.263 2.204 10.477 1.00 89.19 180 ASN A N 1
ATOM 1427 C CA . ASN A 1 180 ? 9.489 2.890 10.887 1.00 89.19 180 ASN A CA 1
ATOM 1428 C C . ASN A 1 180 ? 9.334 4.414 10.814 1.00 89.19 180 ASN A C 1
ATOM 1430 O O . ASN A 1 180 ? 9.726 5.105 11.755 1.00 89.19 180 ASN A O 1
ATOM 1434 N N . TYR A 1 181 ? 8.713 4.947 9.754 1.00 85.31 181 TYR A N 1
ATOM 1435 C CA . TYR A 1 181 ? 8.413 6.380 9.655 1.00 85.31 181 TYR A CA 1
ATOM 1436 C C . TYR A 1 181 ? 7.535 6.863 10.808 1.00 85.31 181 TYR A C 1
ATOM 1438 O O . TYR A 1 181 ? 7.800 7.925 11.370 1.00 85.31 181 TYR A O 1
ATOM 1446 N N . LEU A 1 182 ? 6.553 6.056 11.224 1.00 77.94 182 LEU A N 1
ATOM 1447 C CA . LEU A 1 182 ? 5.740 6.348 12.402 1.00 77.94 182 LEU A CA 1
ATOM 1448 C C . LEU A 1 182 ? 6.590 6.410 13.680 1.00 77.94 182 LEU A C 1
ATOM 1450 O O . LEU A 1 182 ? 6.433 7.335 14.475 1.00 77.94 182 LEU A O 1
ATOM 1454 N N . SER A 1 183 ? 7.516 5.465 13.871 1.00 79.44 183 SER A N 1
ATOM 1455 C CA . SER A 1 183 ? 8.422 5.469 15.026 1.00 79.44 183 SER A CA 1
ATOM 1456 C C . SER A 1 183 ? 9.304 6.719 15.054 1.00 79.44 183 SER A C 1
ATOM 1458 O O . SER A 1 183 ? 9.431 7.353 16.102 1.00 79.44 183 SER A O 1
ATOM 1460 N N . TYR A 1 184 ? 9.886 7.102 13.912 1.00 78.69 184 TYR A N 1
ATOM 1461 C CA . TYR A 1 184 ? 10.682 8.326 13.813 1.00 78.69 184 TYR A CA 1
ATOM 1462 C C . TYR A 1 184 ? 9.838 9.567 14.086 1.00 78.69 184 TYR A C 1
ATOM 1464 O O . TYR A 1 184 ? 10.275 10.428 14.843 1.00 78.69 184 TYR A O 1
ATOM 1472 N N . PHE A 1 185 ? 8.627 9.642 13.532 1.00 75.06 185 PHE A N 1
ATOM 1473 C CA . PHE A 1 185 ? 7.714 10.760 13.747 1.00 75.06 185 PHE A CA 1
ATOM 1474 C C . PHE A 1 185 ? 7.342 10.914 15.227 1.00 75.06 185 PHE A C 1
ATOM 1476 O O . PHE A 1 185 ? 7.517 11.991 15.789 1.00 75.06 185 PHE A O 1
ATOM 1483 N N . LEU A 1 186 ? 6.914 9.834 15.889 1.00 74.94 186 LEU A N 1
ATOM 1484 C CA . LEU A 1 186 ? 6.560 9.861 17.311 1.00 74.94 186 LEU A CA 1
ATOM 1485 C C . LEU A 1 186 ? 7.757 10.235 18.189 1.00 74.94 186 LEU A C 1
ATOM 1487 O O . LEU A 1 186 ? 7.618 11.034 19.113 1.00 74.94 186 LEU A O 1
ATOM 1491 N N . GLN A 1 187 ? 8.942 9.702 17.886 1.00 74.38 187 GLN A N 1
ATOM 1492 C CA . GLN A 1 187 ? 10.150 10.044 18.627 1.00 74.38 187 GLN A CA 1
ATOM 1493 C C . GLN A 1 187 ? 10.548 11.508 18.416 1.00 74.38 187 GLN A C 1
ATOM 1495 O O . GLN A 1 187 ? 10.902 12.178 19.383 1.00 74.38 187 GLN A O 1
ATOM 1500 N N . TYR A 1 188 ? 10.428 12.032 17.194 1.00 75.12 188 TYR A N 1
ATOM 1501 C CA . TYR A 1 188 ? 10.709 13.436 16.896 1.00 75.12 188 TYR A CA 1
ATOM 15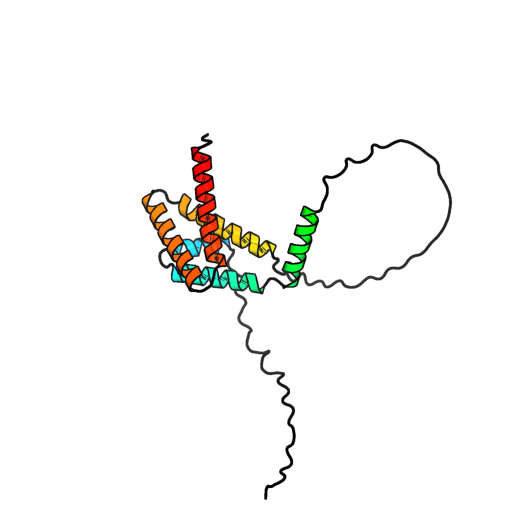02 C C . TYR A 1 188 ? 9.705 14.373 17.581 1.00 75.12 188 TYR A C 1
ATOM 1504 O O . TYR A 1 188 ? 10.121 15.340 18.210 1.00 75.12 188 TYR A O 1
ATOM 1512 N N . SER A 1 189 ? 8.404 14.063 17.549 1.00 74.81 189 SER A N 1
ATOM 1513 C CA . SER A 1 189 ? 7.363 14.848 18.230 1.00 74.81 189 SER A CA 1
ATOM 1514 C C . SER A 1 189 ? 7.496 14.839 19.756 1.00 74.81 189 SER A C 1
ATOM 1516 O O . SER A 1 189 ? 7.161 15.830 20.397 1.00 74.81 189 SER A O 1
ATOM 1518 N N . LEU A 1 190 ? 7.994 13.748 20.349 1.00 75.25 190 LEU A N 1
ATOM 1519 C CA . LEU A 1 190 ? 8.267 13.675 21.789 1.00 75.25 190 LEU A CA 1
ATOM 1520 C C . LEU A 1 190 ? 9.554 14.416 22.186 1.00 75.25 190 LEU A C 1
ATOM 1522 O O . LEU A 1 190 ? 9.603 14.999 23.266 1.00 75.25 190 LEU A O 1
ATOM 1526 N N . TYR A 1 191 ? 10.589 14.396 21.338 1.00 73.94 191 TYR A N 1
ATOM 1527 C CA . TYR A 1 191 ? 11.877 15.047 21.621 1.00 73.94 191 TYR A CA 1
ATOM 1528 C C . TYR A 1 191 ? 11.908 16.544 21.287 1.00 73.94 191 TYR A C 1
ATOM 1530 O O . TYR A 1 191 ? 12.640 17.290 21.933 1.00 73.94 191 TYR A O 1
ATOM 1538 N N . TYR A 1 192 ? 11.130 16.981 20.299 1.00 70.19 192 TYR A N 1
ATOM 1539 C CA . TYR A 1 192 ? 11.110 18.350 19.779 1.00 70.19 192 TYR A CA 1
ATOM 1540 C C . TYR A 1 192 ? 9.692 18.930 19.796 1.00 70.19 192 TYR A C 1
ATOM 1542 O O . TYR A 1 192 ? 9.263 19.523 18.811 1.00 70.19 192 TYR A O 1
ATOM 1550 N N . GLY A 1 193 ? 8.947 18.713 20.887 1.00 65.88 193 GLY A N 1
ATOM 1551 C CA . GLY A 1 193 ? 7.591 19.252 21.062 1.00 65.88 193 GLY A CA 1
ATOM 1552 C C . GLY A 1 193 ? 7.471 20.755 20.726 1.00 65.88 193 GLY A C 1
ATOM 1553 O O . GLY A 1 193 ? 8.493 21.441 20.681 1.00 65.88 193 GLY A O 1
ATOM 1554 N N . PRO A 1 194 ? 6.239 21.241 20.468 1.00 58.88 194 PRO A N 1
ATOM 1555 C CA . PRO A 1 194 ? 5.962 22.503 19.770 1.00 58.88 194 PRO A CA 1
ATOM 1556 C C . PRO A 1 194 ? 6.647 23.740 20.358 1.00 58.88 194 PRO A C 1
ATOM 1558 O O . PRO A 1 194 ? 6.765 23.826 21.603 1.00 58.88 194 PRO A O 1
#

Organism: Lasius niger (NCBI:txid67767)

Sequence (194 aa):
MKPSNVTSRELYHPSSKFKELEKRPQPQPPRSSEELEDLHKLLHFPEEVALRLTESEYQLFYQVPPHEYLRHVAQDQTTLQKPPARPPPSPSRSCSNPSTINSSTQTEDESSWPVATVYSTVQTLIDRFNEVSSWVTHAITSGATIEERQAVLSCLLRVALTCWNTGNFNSAMEIIAGLNYLSYFLQYSLYYGP

Radius of gyration: 28.94 Å; chains: 1; bounding box: 51×102×66 Å

InterPro domains:
  IPR001895 Ras guanine-nucleotide exchange factors catalytic domain [PF00617] (48-180)
  IPR001895 Ras guanine-nucleotide exchange factors catalytic domain [PS50009] (45-194)
  IPR008937 Ras-like guanine nucleotide exchange factor [PTHR23113] (29-180)
  IPR023578 Ras guanine nucleotide exchange factor domain superfamily [SSF48366] (32-181)
  IPR036964 Ras guanine-nucleotide exchange factor, catalytic domain superfamily [G3DSA:1.10.840.10] (20-184)

Foldseek 3Di:
DDDDDDDDDDDDDDDDPPPPPDPDPDPPPPDLVVLLVVLLVCLVPLLVSLVSVVVVLVVLVVLADPVLVVVVVVVVVVVVPDDPDDDDDDDDDDDDDDDDDDDDDDDDDDDDDPDPPVGRHVVNVVVSLQVLLQSLLCSLVVDPDPVSSVSSLVSLQSNLVSCVVVVVPSSVVSNVSSVVVNVVVVVCCVVPPD

pLDDT: mean 73.93, std 24.87, range [28.03, 98.62]